Protein AF-A0A9E5I321-F1 (afdb_monomer)

Solvent-accessible surface area (backbone atoms only — not comparable to full-atom values): 13504 Å² total; per-residue (Å²): 142,81,88,79,82,92,74,86,54,61,41,88,71,79,72,78,86,65,74,87,68,82,73,88,81,82,85,86,80,88,83,75,70,100,56,75,52,34,57,76,88,86,84,62,68,94,55,86,95,58,80,91,72,93,82,82,67,86,66,93,90,65,74,66,85,89,85,85,84,85,95,71,91,87,77,78,83,68,82,79,79,56,83,84,42,92,92,60,71,78,83,82,73,70,97,49,79,47,75,55,20,54,92,61,36,93,88,36,51,71,68,46,70,69,56,52,50,51,51,50,52,48,52,50,50,53,51,50,55,52,51,51,52,53,47,52,53,50,54,51,52,53,48,49,53,52,51,48,55,52,49,54,51,51,52,50,52,51,48,52,54,48,47,62,74,69,47,77,55,62,68,60,52,49,50,49,49,52,49,50,54,50,52,49,54,51,50,52,50,52,51,50,53,49,51,52,52,51,52,51,54,53,63,72,75,107

Sequence (206 aa):
AVGDAAGTINTRKSLGASTGGTFTSGTLAGWSTGGPSSEYVAFTSTSSNQNVTNLSASGTGVTPTISTWKEGYTGNSVFISNQLIAENFLSIAPTDPLMYYNGGNLLNPKISSANANTAQLKSSLFGNVVADLVTDVGVQVATWKNTQKANDTVLANLKDQRDQLSGVNLDEEAANLLKYQQLYSASTKILQTGNQMFNTLLAIMN

Foldseek 3Di:
DDDDDDDAAAADDDPPDDPQDQPPDDDDPDDDDPDGYNHDDDHDDPDPPDWPPDDAADDPDDGDDDDTDDPDDDDDPPVPPDDDDPVPDDDDDPPDPLVQADPSDPVGGPQDPVNVVVVVVVVVVVVVVVVVVVVVVVVVVVVVVVVVVVVVVVVVVVVVVCCVVVVDPVVVVVVVVVVVVVVVVVVVVVVVVVVVVVVVVVVVVD

Mean predicted aligned error: 21.02 Å

Secondary structure (DSSP, 8-state):
---------------TT-------S----S---SS------PPPPSSTT----------SSSPPPP----------GGGTTS---GGG------SSGGGGBGGG-TTSBSS-HHHHHHHHHHHHHHHHHHHHHHHHHHHHHHHHHHHHHHHHHHHHHHHHHHHHHH---HHHHHHHHHHHHHHHHHHHHHHHHHHHHHHHHHHHH-

pLDDT: mean 71.06, std 21.37, range [29.5, 97.94]

Structure (mmCIF, N/CA/C/O backbone):
data_AF-A0A9E5I321-F1
#
_entry.id   AF-A0A9E5I321-F1
#
loop_
_atom_site.group_PDB
_atom_site.id
_atom_site.type_symbol
_atom_site.label_atom_id
_atom_site.label_alt_id
_atom_site.label_comp_id
_atom_site.label_asym_id
_atom_site.label_entity_id
_atom_site.label_seq_id
_atom_site.pdbx_PDB_ins_code
_atom_site.Cartn_x
_atom_site.Cartn_y
_atom_site.Cartn_z
_atom_site.occupancy
_atom_site.B_iso_or_equiv
_atom_site.auth_seq_id
_atom_site.auth_comp_id
_atom_site.auth_asym_id
_atom_site.auth_atom_id
_atom_site.pdbx_PDB_model_num
ATOM 1 N N . ALA A 1 1 ? 49.450 -6.065 -68.655 1.00 39.78 1 ALA A N 1
ATOM 2 C CA . ALA A 1 1 ? 48.977 -5.868 -67.275 1.00 39.78 1 ALA A CA 1
ATOM 3 C C . ALA A 1 1 ? 48.654 -4.395 -67.105 1.00 39.78 1 ALA A C 1
ATOM 5 O O . ALA A 1 1 ? 49.563 -3.596 -66.946 1.00 39.78 1 ALA A O 1
ATOM 6 N N . VAL A 1 2 ? 47.382 -4.042 -67.248 1.00 31.05 2 VAL A N 1
ATOM 7 C CA . VAL A 1 2 ? 46.862 -2.723 -66.884 1.00 31.05 2 VAL A CA 1
ATOM 8 C C . VAL A 1 2 ? 45.585 -3.037 -66.129 1.00 31.05 2 VAL A C 1
ATOM 10 O O . VAL A 1 2 ? 44.646 -3.589 -66.699 1.00 31.05 2 VAL A O 1
ATOM 13 N N . GLY A 1 3 ? 45.654 -2.874 -64.812 1.00 38.56 3 GLY A N 1
ATOM 14 C CA . GLY A 1 3 ? 44.485 -2.939 -63.960 1.00 38.56 3 GLY A CA 1
ATOM 15 C C . GLY A 1 3 ? 43.748 -1.619 -64.070 1.00 38.56 3 GLY A C 1
ATOM 16 O O . GLY A 1 3 ? 44.390 -0.577 -64.043 1.00 38.56 3 GLY A O 1
ATOM 17 N N . ASP A 1 4 ? 42.427 -1.686 -64.153 1.00 30.19 4 ASP A N 1
ATOM 18 C CA . ASP A 1 4 ? 41.578 -0.576 -63.758 1.00 30.19 4 ASP A CA 1
ATOM 19 C C . ASP A 1 4 ? 40.438 -1.121 -62.906 1.00 30.19 4 ASP A C 1
ATOM 21 O O . ASP A 1 4 ? 39.772 -2.106 -63.235 1.00 30.19 4 ASP A O 1
ATOM 25 N N . ALA A 1 5 ? 40.329 -0.513 -61.730 1.00 33.31 5 ALA A N 1
ATOM 26 C CA . ALA A 1 5 ? 39.456 -0.898 -60.646 1.00 33.31 5 ALA A CA 1
ATOM 27 C C . ALA A 1 5 ? 37.986 -0.649 -61.004 1.00 33.31 5 ALA A C 1
ATOM 29 O O . ALA A 1 5 ? 37.625 0.362 -61.605 1.00 33.31 5 ALA A O 1
ATOM 30 N N . ALA A 1 6 ? 37.136 -1.582 -60.581 1.00 35.84 6 ALA A N 1
ATOM 31 C CA . ALA A 1 6 ? 35.692 -1.504 -60.695 1.00 35.84 6 ALA A CA 1
ATOM 32 C C . ALA A 1 6 ? 35.146 -0.262 -59.966 1.00 35.84 6 ALA A C 1
ATOM 34 O O . ALA A 1 6 ? 35.233 -0.155 -58.744 1.00 35.84 6 ALA A O 1
ATOM 35 N N . GLY A 1 7 ? 34.566 0.663 -60.732 1.00 30.61 7 GLY A N 1
ATOM 36 C CA . GLY A 1 7 ? 33.795 1.796 -60.233 1.00 30.61 7 GLY A CA 1
ATOM 37 C C . GLY A 1 7 ? 32.299 1.523 -60.373 1.00 30.61 7 GLY A C 1
ATOM 38 O O . GLY A 1 7 ? 31.803 1.264 -61.467 1.00 30.61 7 GLY A O 1
ATOM 39 N N . THR A 1 8 ? 31.600 1.556 -59.245 1.00 29.50 8 THR A N 1
ATOM 40 C CA . THR A 1 8 ? 30.159 1.367 -59.053 1.00 29.50 8 THR A CA 1
ATOM 41 C C . THR A 1 8 ? 29.289 2.120 -60.069 1.00 29.50 8 THR A C 1
ATOM 43 O O . THR A 1 8 ? 29.558 3.252 -60.456 1.00 29.50 8 THR A O 1
ATOM 46 N N . ILE A 1 9 ? 28.194 1.486 -60.467 1.00 31.05 9 ILE A N 1
ATOM 47 C CA . ILE A 1 9 ? 27.332 1.843 -61.596 1.00 31.05 9 ILE A CA 1
ATOM 48 C C . ILE A 1 9 ? 26.105 2.627 -61.040 1.00 31.05 9 ILE A C 1
ATOM 50 O O . ILE A 1 9 ? 25.431 2.054 -60.190 1.00 31.05 9 ILE A O 1
ATOM 54 N N . ASN A 1 10 ? 25.880 3.928 -61.406 1.00 32.19 10 ASN A N 1
ATOM 55 C CA . ASN A 1 10 ? 24.868 4.908 -60.857 1.00 32.19 10 ASN A CA 1
ATOM 56 C C . ASN A 1 10 ? 24.112 5.864 -61.865 1.00 32.19 10 ASN A C 1
ATOM 58 O O . ASN A 1 10 ? 24.780 6.369 -62.740 1.00 32.19 10 ASN A O 1
ATOM 62 N N . THR A 1 11 ? 22.757 6.049 -61.806 1.00 36.53 11 THR A N 1
ATOM 63 C CA . THR A 1 11 ? 21.778 6.760 -62.709 1.00 36.53 11 THR A CA 1
ATOM 64 C C . THR A 1 11 ? 20.279 6.524 -62.340 1.00 36.53 11 THR A C 1
ATOM 66 O O . THR A 1 11 ? 19.610 5.629 -62.816 1.00 36.53 11 THR A O 1
ATOM 69 N N . ARG A 1 12 ? 19.616 7.407 -61.598 1.00 33.44 12 ARG A N 1
ATOM 70 C CA . ARG A 1 12 ? 18.138 7.437 -61.612 1.00 33.44 12 ARG A CA 1
ATOM 71 C C . ARG A 1 12 ? 17.655 8.064 -62.927 1.00 33.44 12 ARG A C 1
ATOM 73 O O . ARG A 1 12 ? 17.837 9.265 -63.101 1.00 33.44 12 ARG A O 1
ATOM 80 N N . LYS A 1 13 ? 16.975 7.315 -63.800 1.00 33.50 13 LYS A N 1
ATOM 81 C CA . LYS A 1 13 ? 16.076 7.887 -64.815 1.00 33.50 13 LYS A CA 1
ATOM 82 C C . LYS A 1 13 ? 14.696 7.263 -64.654 1.00 33.50 13 LYS A C 1
ATOM 84 O O . LYS A 1 13 ? 14.444 6.117 -65.001 1.00 33.50 13 LYS A O 1
ATOM 89 N N . SER A 1 14 ? 13.831 8.046 -64.021 1.00 34.47 14 SER A N 1
ATOM 90 C CA . SER A 1 14 ? 12.405 7.783 -63.874 1.00 34.47 14 SER A CA 1
ATOM 91 C C . SER A 1 14 ? 11.799 7.489 -65.249 1.00 34.47 14 SER A C 1
ATOM 93 O O . SER A 1 14 ? 11.864 8.350 -66.132 1.00 34.47 14 SER A O 1
ATOM 95 N N . LEU A 1 15 ? 11.198 6.305 -65.440 1.00 39.84 15 LEU A N 1
ATOM 96 C CA . LEU A 1 15 ? 10.122 6.191 -66.421 1.00 39.84 15 LEU A CA 1
ATOM 97 C C . LEU A 1 15 ? 9.039 7.153 -65.937 1.00 39.84 15 LEU A C 1
ATOM 99 O O . LEU A 1 15 ? 8.375 6.889 -64.934 1.00 39.84 15 LEU A O 1
ATOM 103 N N . GLY A 1 16 ? 8.915 8.295 -66.615 1.00 32.03 16 GLY A N 1
ATOM 104 C CA . GLY A 1 16 ? 7.844 9.244 -66.363 1.00 32.03 16 GLY A CA 1
ATOM 105 C C . GLY A 1 16 ? 6.520 8.492 -66.295 1.00 32.03 16 GLY A C 1
ATOM 106 O O . GLY A 1 16 ? 6.162 7.809 -67.245 1.00 32.03 16 GLY A O 1
ATOM 107 N N . ALA A 1 17 ? 5.861 8.571 -65.138 1.00 38.59 17 ALA A N 1
ATOM 108 C CA . ALA A 1 17 ? 4.491 8.127 -64.905 1.00 38.59 17 ALA A CA 1
ATOM 109 C C . ALA A 1 17 ? 4.087 6.830 -65.639 1.00 38.59 17 ALA A C 1
ATOM 111 O O . ALA A 1 17 ? 3.103 6.799 -66.372 1.00 38.59 17 ALA A O 1
ATOM 112 N N . SER A 1 18 ? 4.821 5.737 -65.431 1.00 34.53 18 SER A N 1
ATOM 113 C CA . SER A 1 18 ? 4.288 4.413 -65.741 1.00 34.53 18 SER A CA 1
ATOM 114 C C . SER A 1 18 ? 3.453 3.967 -64.549 1.00 34.53 18 SER A C 1
ATOM 116 O O . SER A 1 18 ? 3.999 3.486 -63.556 1.00 34.53 18 SER A O 1
ATOM 118 N N . THR A 1 19 ? 2.132 4.132 -64.643 1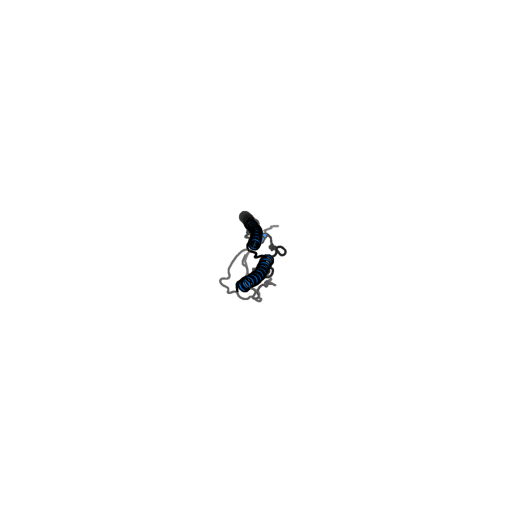.00 33.84 19 THR A N 1
ATOM 119 C CA . THR A 1 19 ? 1.156 3.359 -63.862 1.00 33.84 19 THR A CA 1
ATOM 120 C C . THR A 1 19 ? 1.684 1.936 -63.708 1.00 33.84 19 THR A C 1
ATOM 122 O O . THR A 1 19 ? 1.989 1.301 -64.715 1.00 33.84 19 THR A O 1
ATOM 125 N N . GLY A 1 20 ? 1.887 1.487 -62.465 1.00 33.88 20 GLY A N 1
ATOM 126 C CA . GLY A 1 20 ? 2.493 0.194 -62.156 1.00 33.88 20 GLY A CA 1
ATOM 127 C C . GLY A 1 20 ? 1.827 -0.921 -62.955 1.00 33.88 20 GLY A C 1
ATOM 128 O O . GLY A 1 20 ? 0.697 -1.309 -62.672 1.00 33.88 20 GLY A O 1
ATOM 129 N N . GLY A 1 21 ? 2.519 -1.391 -63.989 1.00 36.75 21 GLY A N 1
ATOM 130 C CA . GLY A 1 21 ? 2.103 -2.533 -64.782 1.00 36.75 21 GLY A CA 1
ATOM 131 C C . GLY A 1 21 ? 2.519 -3.809 -64.068 1.00 36.75 21 GLY A C 1
ATOM 132 O O . GLY A 1 21 ? 3.657 -3.942 -63.618 1.00 36.75 21 GLY A O 1
ATOM 133 N N . THR A 1 22 ? 1.599 -4.759 -63.964 1.00 43.66 22 THR A N 1
ATOM 134 C CA . THR A 1 22 ? 1.885 -6.109 -63.482 1.00 43.66 22 THR A CA 1
ATOM 135 C C . THR A 1 22 ? 2.764 -6.831 -64.504 1.00 43.66 22 THR A C 1
ATOM 137 O O . THR A 1 22 ? 2.293 -7.178 -65.586 1.00 43.66 22 THR A O 1
ATOM 140 N N . PHE A 1 23 ? 4.039 -7.060 -64.183 1.00 45.84 23 PHE A N 1
ATOM 141 C CA . PHE A 1 23 ? 4.931 -7.902 -64.986 1.00 45.84 23 PHE A CA 1
ATOM 142 C C . PHE A 1 23 ? 4.921 -9.325 -64.420 1.00 45.84 23 PHE A C 1
ATOM 144 O O . PHE A 1 23 ? 5.553 -9.600 -63.405 1.00 45.84 23 PHE A O 1
ATOM 151 N N . THR A 1 24 ? 4.178 -10.229 -65.062 1.00 49.00 24 THR A N 1
ATOM 152 C CA . THR A 1 24 ? 4.086 -11.640 -64.641 1.00 49.00 24 THR A CA 1
ATOM 153 C C . THR A 1 24 ? 5.254 -12.476 -65.178 1.00 49.00 24 THR A C 1
ATOM 155 O O . THR A 1 24 ? 5.765 -13.336 -64.469 1.00 49.00 24 THR A O 1
ATOM 158 N N . SER A 1 25 ? 5.701 -12.213 -66.412 1.00 51.34 25 SER A N 1
ATOM 159 C CA . SER A 1 25 ? 6.871 -12.840 -67.053 1.00 51.34 25 SER A CA 1
ATOM 160 C C . SER A 1 25 ? 7.166 -12.168 -68.401 1.00 51.34 25 SER A C 1
ATOM 162 O O . SER A 1 25 ? 6.225 -11.788 -69.095 1.00 51.34 25 SER A O 1
ATOM 164 N N . GLY A 1 26 ? 8.433 -12.065 -68.815 1.00 52.03 26 GLY A N 1
ATOM 165 C CA . GLY A 1 26 ? 8.809 -11.596 -70.157 1.00 52.03 26 GLY A CA 1
ATOM 166 C C . GLY A 1 26 ? 10.250 -11.087 -70.250 1.00 52.03 26 GLY A C 1
ATOM 167 O O . GLY A 1 26 ? 10.885 -10.815 -69.234 1.00 52.03 26 GLY A O 1
ATOM 168 N N . THR A 1 27 ? 10.766 -10.946 -71.473 1.00 51.53 27 THR A N 1
ATOM 169 C CA . THR A 1 27 ? 12.067 -10.312 -71.738 1.00 51.53 27 THR A CA 1
ATOM 170 C C . THR A 1 27 ? 11.856 -8.824 -72.006 1.00 51.53 27 THR A C 1
ATOM 172 O O . THR A 1 27 ? 11.182 -8.457 -72.967 1.00 51.53 27 THR A O 1
ATOM 175 N N . LEU A 1 28 ? 12.435 -7.954 -71.177 1.00 55.72 28 LEU A N 1
ATOM 176 C CA . LEU A 1 28 ? 12.443 -6.512 -71.427 1.00 55.72 28 LEU A CA 1
ATOM 177 C C . LEU A 1 28 ? 13.522 -6.188 -72.473 1.00 55.72 28 LEU A C 1
ATOM 179 O O . LEU A 1 28 ? 14.708 -6.136 -72.155 1.00 55.72 28 LEU A O 1
ATOM 183 N N . ALA A 1 29 ? 13.119 -6.011 -73.732 1.00 50.47 29 ALA A N 1
ATOM 184 C CA . ALA A 1 29 ? 14.017 -5.634 -74.824 1.00 50.47 29 ALA A CA 1
ATOM 185 C C . ALA A 1 29 ? 14.202 -4.105 -74.899 1.00 50.47 29 ALA A C 1
ATOM 187 O O . ALA A 1 29 ? 13.251 -3.355 -74.693 1.00 50.47 29 ALA A O 1
ATOM 188 N N . GLY A 1 30 ? 15.413 -3.640 -75.231 1.00 50.41 30 GLY A N 1
ATOM 189 C CA . GLY A 1 30 ? 15.700 -2.222 -75.515 1.00 50.41 30 GLY A CA 1
ATOM 190 C C . GLY A 1 30 ? 16.403 -1.431 -74.406 1.00 50.41 30 GLY A C 1
ATOM 191 O O . GLY A 1 30 ? 16.717 -0.261 -74.608 1.00 50.41 30 GLY A O 1
ATOM 192 N N . TRP A 1 31 ? 16.708 -2.047 -73.261 1.00 52.06 31 TRP A N 1
ATOM 193 C CA . TRP A 1 31 ? 17.540 -1.419 -72.233 1.00 52.06 31 TRP A CA 1
ATOM 194 C C . TRP A 1 31 ? 19.017 -1.755 -72.476 1.00 52.06 31 TRP A C 1
ATOM 196 O O . TRP A 1 31 ? 19.477 -2.848 -72.154 1.00 52.06 31 TRP A O 1
ATOM 206 N N . SER A 1 32 ? 19.758 -0.826 -73.086 1.00 52.03 32 SER A N 1
ATOM 207 C CA . SER A 1 32 ? 21.221 -0.880 -73.151 1.00 52.03 32 SER A CA 1
ATOM 208 C C . SER A 1 32 ? 21.789 0.340 -72.448 1.00 52.03 32 SER A C 1
ATOM 210 O O . SER A 1 32 ? 21.601 1.469 -72.908 1.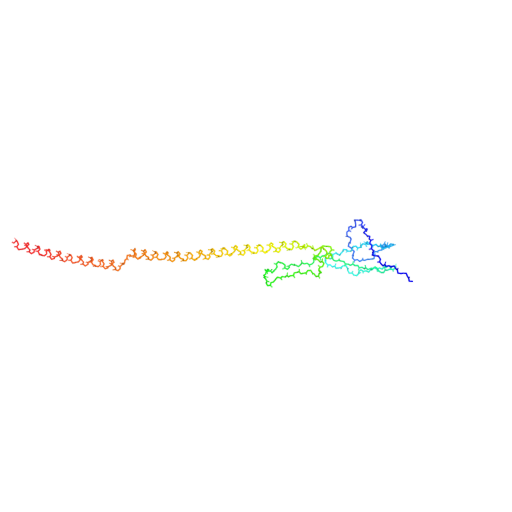00 52.03 32 SER A O 1
ATOM 212 N N . THR A 1 33 ? 22.515 0.134 -71.358 1.00 50.66 33 THR A N 1
ATOM 213 C CA . THR A 1 33 ? 23.306 1.211 -70.780 1.00 50.66 33 THR A CA 1
ATOM 214 C C . THR A 1 33 ? 24.643 1.179 -71.513 1.00 50.66 33 THR A C 1
ATOM 216 O O . THR A 1 33 ? 25.430 0.252 -71.349 1.00 50.66 33 THR A O 1
ATOM 219 N N . GLY A 1 34 ? 24.909 2.160 -72.379 1.00 47.59 34 GLY A N 1
ATOM 220 C CA . GLY A 1 34 ? 26.181 2.283 -73.119 1.00 47.59 34 GLY A CA 1
ATOM 221 C C . GLY A 1 34 ? 27.406 2.561 -72.226 1.00 47.59 34 GLY A C 1
ATOM 222 O O . GLY A 1 34 ? 28.418 3.062 -72.700 1.00 47.59 34 GLY A O 1
ATOM 223 N N . GLY A 1 35 ? 27.279 2.293 -70.926 1.00 52.50 35 GLY A N 1
ATOM 224 C CA . GLY A 1 35 ? 28.186 2.589 -69.832 1.00 52.50 35 GLY A CA 1
ATOM 225 C C . GLY A 1 35 ? 27.513 2.280 -68.482 1.00 52.50 35 GLY A C 1
ATOM 226 O O . GLY A 1 35 ? 26.349 1.867 -68.446 1.00 52.50 35 GLY A O 1
ATOM 227 N N . PRO A 1 36 ? 28.231 2.451 -67.363 1.00 49.38 36 PRO A N 1
ATOM 228 C CA . PRO A 1 36 ? 27.714 2.194 -66.022 1.00 49.38 36 PRO A CA 1
ATOM 229 C C . PRO A 1 36 ? 26.547 3.130 -65.612 1.00 49.38 36 PRO A C 1
ATOM 231 O O . PRO A 1 36 ? 26.686 4.346 -65.672 1.00 49.38 36 PRO A O 1
ATOM 234 N N . SER A 1 37 ? 25.410 2.558 -65.174 1.00 47.97 37 SER A N 1
ATOM 235 C CA . SER A 1 37 ? 24.139 3.207 -64.807 1.00 47.97 37 SER A CA 1
ATOM 236 C C . SER A 1 37 ? 23.394 2.581 -63.577 1.00 47.97 37 SER A C 1
ATOM 238 O O . SER A 1 37 ? 23.071 1.402 -63.563 1.00 47.97 37 SER A O 1
ATOM 240 N N . SER A 1 38 ? 23.071 3.374 -62.558 1.00 44.72 38 SER A N 1
ATOM 241 C CA . SER A 1 38 ? 22.155 3.243 -61.374 1.00 44.72 38 SER A CA 1
ATOM 242 C C . SER A 1 38 ? 20.692 3.266 -61.664 1.00 44.72 38 SER A C 1
ATOM 244 O O . SER A 1 38 ? 19.920 3.665 -60.787 1.00 44.72 38 SER A O 1
ATOM 246 N N . GLU A 1 39 ? 20.324 2.972 -62.902 1.00 48.66 39 GLU A N 1
ATOM 247 C CA . GLU A 1 39 ? 18.927 2.834 -63.256 1.00 48.66 39 GLU A CA 1
ATOM 248 C C . GLU A 1 39 ? 18.497 1.510 -62.646 1.00 48.66 39 GLU A C 1
ATOM 250 O O . GLU A 1 39 ? 19.063 0.459 -62.938 1.00 48.66 39 GLU A O 1
ATOM 255 N N . TYR A 1 40 ? 17.531 1.574 -61.734 1.00 51.41 40 TYR A N 1
ATOM 256 C CA . TYR A 1 40 ? 16.933 0.388 -61.142 1.00 51.41 40 TYR A CA 1
ATOM 257 C C . TYR A 1 40 ? 15.628 0.107 -61.874 1.00 51.41 40 TYR A C 1
ATOM 259 O O . TYR A 1 40 ? 14.775 0.987 -62.006 1.00 51.41 40 TYR A O 1
ATOM 267 N N . VAL A 1 41 ? 15.463 -1.132 -62.322 1.00 56.25 41 VAL A N 1
ATOM 268 C CA . VAL A 1 41 ? 14.184 -1.639 -62.817 1.00 56.25 41 VAL A CA 1
ATOM 269 C C . VAL A 1 41 ? 13.409 -2.171 -61.613 1.00 56.25 41 VAL A C 1
ATOM 271 O O . VAL A 1 41 ? 13.853 -3.109 -60.953 1.00 56.25 41 VAL A O 1
ATOM 274 N N . ALA A 1 42 ? 12.273 -1.550 -61.293 1.00 55.31 42 ALA A N 1
ATOM 275 C CA . ALA A 1 42 ? 11.413 -1.982 -60.196 1.00 55.31 42 ALA A CA 1
ATOM 276 C C . ALA A 1 42 ? 10.363 -2.983 -60.701 1.00 55.31 42 ALA A C 1
ATOM 278 O O . ALA A 1 42 ? 9.555 -2.656 -61.567 1.00 55.31 42 ALA A O 1
ATOM 279 N N . PHE A 1 43 ? 10.353 -4.186 -60.125 1.00 58.16 43 PHE A N 1
ATOM 280 C CA . PHE A 1 43 ? 9.312 -5.191 -60.345 1.00 58.16 43 PHE A CA 1
ATOM 281 C C . PHE A 1 43 ? 8.389 -5.225 -59.125 1.00 58.16 43 PHE A C 1
ATOM 283 O O . PHE A 1 43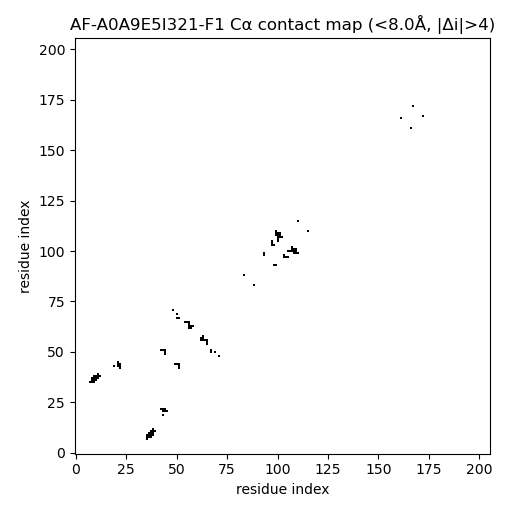 ? 8.856 -5.404 -58.000 1.00 58.16 43 PHE A O 1
ATOM 290 N N . THR A 1 44 ? 7.083 -5.048 -59.327 1.00 51.75 44 THR A N 1
ATOM 291 C CA . THR A 1 44 ? 6.090 -5.104 -58.244 1.00 51.75 44 THR A CA 1
ATOM 292 C C . THR A 1 44 ? 5.348 -6.437 -58.302 1.00 51.75 44 THR A C 1
ATOM 294 O O . THR A 1 44 ? 4.718 -6.751 -59.310 1.00 51.75 44 THR A O 1
ATOM 297 N N . SER A 1 45 ? 5.428 -7.231 -57.231 1.00 51.50 45 SER A N 1
ATOM 298 C CA . SER A 1 45 ? 4.646 -8.467 -57.101 1.00 51.50 45 SER A CA 1
ATOM 299 C C . SER A 1 45 ? 3.175 -8.143 -56.825 1.00 51.50 45 SER A C 1
ATOM 301 O O . SER A 1 45 ? 2.875 -7.269 -56.012 1.00 51.50 45 SER A O 1
ATOM 303 N N . THR A 1 46 ? 2.252 -8.868 -57.461 1.00 52.66 46 THR A N 1
ATOM 304 C CA . THR A 1 46 ? 0.807 -8.784 -57.177 1.00 52.66 46 THR A CA 1
ATOM 305 C C . THR A 1 46 ? 0.405 -9.530 -55.905 1.00 52.66 46 THR A C 1
ATOM 307 O O . THR A 1 46 ? -0.698 -9.328 -55.401 1.00 52.66 46 THR A O 1
ATOM 310 N N . SER A 1 47 ? 1.277 -10.393 -55.380 1.00 49.44 47 SER A N 1
ATOM 311 C CA . SER A 1 47 ? 1.109 -11.064 -54.091 1.00 49.44 47 SER A CA 1
ATOM 312 C C . SER A 1 47 ? 1.948 -10.369 -53.021 1.00 49.44 47 SER A C 1
ATOM 314 O O . SER A 1 47 ? 3.145 -10.117 -53.197 1.00 49.44 47 SER A O 1
ATOM 316 N N . SER A 1 48 ? 1.308 -10.048 -51.898 1.00 54.88 48 SER A N 1
ATOM 317 C CA . SER A 1 48 ? 1.957 -9.414 -50.756 1.00 54.88 48 SER A CA 1
ATOM 318 C C . SER A 1 48 ? 3.062 -10.309 -50.182 1.00 54.88 48 SER A C 1
ATOM 320 O O . SER A 1 48 ? 2.900 -11.519 -50.050 1.00 54.88 48 SER A O 1
ATOM 322 N N . ASN A 1 49 ? 4.186 -9.690 -49.807 1.00 52.78 49 ASN A N 1
ATOM 323 C CA . ASN A 1 49 ? 5.304 -10.298 -49.071 1.00 52.78 49 ASN A CA 1
ATOM 324 C C . ASN A 1 49 ? 6.137 -11.378 -49.785 1.00 52.78 49 ASN A C 1
ATOM 326 O O . ASN A 1 49 ? 6.953 -12.020 -49.124 1.00 52.78 49 ASN A O 1
ATOM 330 N N . GLN A 1 50 ? 6.012 -11.545 -51.102 1.00 51.56 50 GLN A N 1
ATOM 331 C CA . GLN A 1 50 ? 6.854 -12.480 -51.855 1.00 51.56 50 GLN A CA 1
ATOM 332 C C . GLN A 1 50 ? 8.019 -11.763 -52.550 1.00 51.56 50 GLN A C 1
ATOM 334 O O . GLN A 1 50 ? 7.835 -10.717 -53.174 1.00 51.56 50 GLN A O 1
ATOM 339 N N . ASN A 1 51 ? 9.220 -12.344 -52.454 1.00 53.53 51 ASN A N 1
ATOM 340 C CA . ASN A 1 51 ? 10.381 -11.896 -53.225 1.00 53.53 51 ASN A CA 1
ATOM 341 C C . ASN A 1 51 ? 10.129 -12.104 -54.723 1.00 53.53 51 ASN A C 1
ATOM 343 O O . ASN A 1 51 ? 9.564 -13.121 -55.128 1.00 53.53 51 ASN A O 1
ATOM 347 N N . VAL A 1 52 ? 10.624 -11.184 -55.552 1.00 58.38 52 VAL A N 1
ATOM 348 C CA . VAL A 1 52 ? 10.710 -11.405 -56.999 1.00 58.38 52 VAL A CA 1
ATOM 349 C C . VAL A 1 52 ? 11.873 -12.366 -57.252 1.00 58.38 52 VAL A C 1
ATOM 351 O O . VAL A 1 52 ? 13.036 -12.004 -57.090 1.00 58.38 52 VAL A O 1
ATOM 354 N N . THR A 1 53 ? 11.556 -13.616 -57.580 1.00 57.88 53 THR A N 1
ATOM 355 C CA . THR A 1 53 ? 12.530 -14.691 -57.831 1.00 57.88 53 THR A CA 1
ATOM 356 C C . THR A 1 53 ? 12.750 -14.914 -59.331 1.00 57.88 53 THR A C 1
ATOM 358 O O . THR A 1 53 ? 11.943 -14.476 -60.145 1.00 57.88 53 THR A O 1
ATOM 361 N N . ASN A 1 54 ? 13.807 -15.644 -59.708 1.00 58.03 54 ASN A N 1
ATOM 362 C CA . ASN A 1 54 ? 14.113 -16.040 -61.096 1.00 58.03 54 ASN A CA 1
ATOM 363 C C . ASN A 1 54 ? 14.400 -14.881 -62.068 1.00 58.03 54 ASN A C 1
ATOM 365 O O . ASN A 1 54 ? 14.143 -14.987 -63.266 1.00 58.03 54 ASN A O 1
ATOM 369 N N . LEU A 1 55 ? 14.963 -13.781 -61.570 1.00 65.62 55 LEU A N 1
ATOM 370 C CA . LEU A 1 55 ? 15.495 -12.728 -62.427 1.00 65.62 55 LEU A CA 1
ATOM 371 C C . LEU A 1 55 ? 16.857 -13.163 -62.982 1.00 65.62 55 LEU A C 1
ATOM 373 O O . LEU A 1 55 ? 17.744 -13.555 -62.225 1.00 65.62 55 LEU A O 1
ATOM 377 N N . SER A 1 56 ? 17.029 -13.071 -64.298 1.00 62.97 56 SER A N 1
ATOM 378 C CA . SER A 1 56 ? 18.296 -13.329 -64.987 1.00 62.97 56 SER A CA 1
ATOM 379 C C . SER A 1 56 ? 18.641 -12.152 -65.889 1.00 62.97 56 SER A C 1
ATOM 381 O O . SER A 1 56 ? 17.785 -11.686 -66.641 1.00 62.97 56 SER A O 1
ATOM 383 N N . ALA A 1 57 ? 19.889 -11.696 -65.846 1.00 63.47 57 ALA A N 1
ATOM 384 C CA . ALA A 1 57 ? 20.383 -10.624 -66.694 1.00 63.47 57 ALA A CA 1
ATOM 385 C C . ALA A 1 57 ? 21.394 -11.198 -67.691 1.00 63.47 57 ALA A C 1
ATOM 387 O O . ALA A 1 57 ? 22.306 -11.929 -67.305 1.00 63.47 57 ALA A O 1
ATOM 388 N N . SER A 1 58 ? 21.237 -10.869 -68.971 1.00 58.66 58 SER A N 1
ATOM 389 C CA . SER A 1 58 ? 22.132 -11.304 -70.047 1.00 58.66 58 SER A CA 1
ATOM 390 C C . SER A 1 58 ? 22.645 -10.091 -70.818 1.00 58.66 58 SER A C 1
ATOM 392 O O . SER A 1 58 ? 21.844 -9.266 -71.254 1.00 58.66 58 SER A O 1
ATOM 394 N N . GLY A 1 59 ? 23.960 -9.994 -71.014 1.00 57.72 59 GLY A N 1
ATOM 395 C CA . GLY A 1 59 ? 24.597 -8.924 -71.782 1.00 57.72 59 GLY A CA 1
ATOM 396 C C . GLY A 1 59 ? 26.011 -9.308 -72.220 1.00 57.72 59 GLY A C 1
ATOM 397 O O . GLY A 1 59 ? 26.619 -10.219 -71.660 1.00 57.72 59 GLY A O 1
ATOM 398 N N . THR A 1 60 ? 26.538 -8.632 -73.238 1.00 54.00 60 THR A N 1
ATOM 399 C CA . THR A 1 60 ? 27.906 -8.830 -73.738 1.00 54.00 60 THR A CA 1
ATOM 400 C C . THR A 1 60 ? 28.871 -7.890 -73.011 1.00 54.00 60 THR A C 1
ATOM 402 O O . THR A 1 60 ? 28.812 -6.683 -73.224 1.00 54.00 60 THR A O 1
ATOM 405 N N . GLY A 1 61 ? 29.753 -8.425 -72.156 1.00 56.53 61 GLY A N 1
ATOM 406 C CA . GLY A 1 61 ? 30.866 -7.677 -71.543 1.00 56.53 61 GLY A CA 1
ATOM 407 C C . GLY A 1 61 ? 31.081 -7.961 -70.053 1.00 56.53 61 GLY A C 1
ATOM 408 O O . GLY A 1 61 ? 32.182 -8.329 -69.661 1.00 56.53 61 GLY A O 1
ATOM 409 N N . VAL A 1 62 ? 30.035 -7.841 -69.231 1.00 55.84 62 VAL A N 1
ATOM 410 C CA . VAL A 1 62 ? 30.032 -8.186 -67.796 1.00 55.84 62 VAL A CA 1
ATOM 411 C C . VAL A 1 62 ? 28.617 -8.639 -67.428 1.00 55.84 62 VAL A C 1
ATOM 413 O O . VAL A 1 62 ? 27.652 -7.947 -67.749 1.00 55.84 62 VAL A O 1
ATOM 416 N N . THR A 1 63 ? 28.465 -9.791 -66.772 1.00 53.09 63 THR A N 1
ATOM 417 C CA . THR A 1 63 ? 27.169 -10.243 -66.231 1.00 53.09 63 THR A CA 1
ATOM 418 C C . THR A 1 63 ? 26.702 -9.284 -65.127 1.00 53.09 63 THR A C 1
ATOM 420 O O . THR A 1 63 ? 27.434 -9.117 -64.151 1.00 53.09 63 THR A O 1
ATOM 423 N N . PRO A 1 64 ? 25.517 -8.653 -65.230 1.00 54.88 64 PRO A N 1
ATOM 424 C CA . PRO A 1 64 ? 25.018 -7.763 -64.182 1.00 54.88 64 PRO A CA 1
ATOM 425 C C . PRO A 1 64 ? 24.726 -8.529 -62.885 1.00 54.88 64 PRO A C 1
ATOM 427 O O . PRO A 1 64 ? 24.109 -9.594 -62.921 1.00 54.88 64 PRO A O 1
ATOM 430 N N . THR A 1 65 ? 25.104 -7.973 -61.731 1.00 53.72 65 THR A N 1
ATOM 431 C CA . THR A 1 65 ? 24.689 -8.498 -60.420 1.00 53.72 65 THR A CA 1
ATOM 432 C C . THR A 1 65 ? 23.270 -8.030 -60.114 1.00 53.72 65 THR A C 1
ATOM 434 O O . THR A 1 65 ? 23.022 -6.835 -59.958 1.00 53.72 65 THR A O 1
ATOM 437 N N . ILE A 1 66 ? 22.331 -8.968 -60.006 1.00 59.25 66 ILE A N 1
ATOM 438 C CA . ILE A 1 66 ? 20.950 -8.675 -59.613 1.00 59.25 66 ILE A CA 1
ATOM 439 C C . ILE A 1 66 ? 20.883 -8.607 -58.086 1.00 59.25 66 ILE A C 1
ATOM 441 O O . ILE A 1 66 ? 21.242 -9.569 -57.411 1.00 59.25 66 ILE A O 1
ATOM 445 N N . SER A 1 67 ? 20.408 -7.485 -57.540 1.00 54.25 67 SER A N 1
ATOM 446 C CA . SER A 1 67 ? 20.128 -7.332 -56.106 1.00 54.25 67 SER A CA 1
ATOM 447 C C . SER A 1 67 ? 18.638 -7.074 -55.885 1.00 54.25 67 SER A C 1
ATOM 449 O O . SER A 1 67 ? 18.047 -6.197 -56.511 1.00 54.25 67 SER A O 1
ATOM 451 N N . THR A 1 68 ? 18.018 -7.866 -55.012 1.00 55.25 68 THR A N 1
ATOM 452 C CA . THR A 1 68 ? 16.603 -7.748 -54.631 1.00 55.25 68 THR A CA 1
ATOM 453 C C . THR A 1 68 ? 16.514 -7.374 -53.153 1.00 55.25 68 THR A C 1
ATOM 455 O O . THR A 1 68 ? 17.145 -8.040 -52.334 1.00 55.25 68 THR A O 1
ATOM 458 N N . TRP A 1 69 ? 15.718 -6.361 -52.796 1.00 46.25 69 TRP A N 1
ATOM 459 C CA . TRP A 1 69 ? 15.533 -5.907 -51.409 1.00 46.25 69 TRP A CA 1
ATOM 460 C C . TRP A 1 69 ? 14.054 -5.964 -51.012 1.00 46.25 69 TRP A C 1
ATOM 462 O O . TRP A 1 69 ? 13.177 -5.730 -51.844 1.00 46.25 69 TRP A O 1
ATOM 472 N N . LYS A 1 70 ? 13.777 -6.268 -49.739 1.00 52.25 70 LYS A N 1
ATOM 473 C CA . LYS A 1 70 ? 12.429 -6.257 -49.156 1.00 52.25 70 LYS A CA 1
ATOM 474 C C . LYS A 1 70 ? 12.228 -4.968 -48.357 1.00 52.25 70 LYS A C 1
ATOM 476 O O . LYS A 1 70 ? 12.860 -4.790 -47.323 1.00 52.25 70 LYS A O 1
ATOM 481 N N . GLU A 1 71 ? 11.283 -4.130 -48.768 1.00 48.19 71 GLU A N 1
ATOM 482 C CA . GLU A 1 71 ? 10.771 -3.012 -47.963 1.00 48.19 71 GLU A CA 1
ATOM 483 C C . GLU A 1 71 ? 9.532 -3.501 -47.191 1.00 48.19 71 GLU A C 1
ATOM 485 O O . GLU A 1 71 ? 8.397 -3.339 -47.635 1.00 48.19 71 GLU A O 1
ATOM 490 N N . GLY A 1 72 ? 9.721 -4.210 -46.073 1.00 45.47 72 GLY A N 1
ATOM 491 C CA . GLY A 1 72 ? 8.589 -4.732 -45.301 1.00 45.47 72 GLY A CA 1
ATOM 492 C C . GLY A 1 72 ? 8.958 -5.198 -43.898 1.00 45.47 72 GLY A C 1
ATOM 493 O O . GLY A 1 72 ? 9.599 -6.239 -43.734 1.00 45.47 72 GLY A O 1
ATOM 494 N N . TYR A 1 73 ? 8.504 -4.446 -42.892 1.00 46.56 73 TYR A N 1
ATOM 495 C CA . TYR A 1 73 ? 8.588 -4.800 -41.474 1.00 46.56 73 TYR A CA 1
ATOM 496 C C . TYR A 1 73 ? 7.699 -6.020 -41.184 1.00 46.56 73 TYR A C 1
ATOM 498 O O . TYR A 1 73 ? 6.476 -5.952 -41.280 1.00 46.56 73 TYR A O 1
ATOM 506 N N . THR A 1 74 ? 8.306 -7.139 -40.798 1.00 52.38 74 THR A N 1
ATOM 507 C CA . THR A 1 74 ? 7.617 -8.267 -40.154 1.00 52.38 74 THR A CA 1
ATOM 508 C C . THR A 1 74 ? 7.935 -8.225 -38.665 1.00 52.38 74 THR A C 1
ATOM 510 O O . THR A 1 74 ? 8.938 -8.781 -38.234 1.00 52.38 74 THR A O 1
ATOM 513 N N . GLY A 1 75 ? 7.114 -7.529 -37.881 1.00 47.66 75 GLY A N 1
ATOM 514 C CA . GLY A 1 75 ? 7.193 -7.528 -36.416 1.00 47.66 75 GLY A CA 1
ATOM 515 C C . GLY A 1 75 ? 5.780 -7.432 -35.848 1.00 47.66 75 GLY A C 1
ATOM 516 O O . GLY A 1 75 ? 5.196 -6.360 -35.853 1.00 47.66 75 GLY A O 1
ATOM 517 N N . ASN A 1 76 ? 5.099 -8.561 -35.669 1.00 46.59 76 ASN A N 1
ATOM 518 C CA . ASN A 1 76 ? 5.038 -9.360 -34.441 1.00 46.59 76 ASN A CA 1
ATOM 519 C C . ASN A 1 76 ? 4.069 -8.769 -33.399 1.00 46.59 76 ASN A C 1
ATOM 521 O O . ASN A 1 76 ? 4.415 -7.909 -32.593 1.00 46.59 76 ASN A O 1
ATOM 525 N N . SER A 1 77 ? 2.846 -9.294 -33.405 1.00 51.75 77 SER A N 1
ATOM 526 C CA . SER A 1 77 ? 1.731 -9.050 -32.480 1.00 51.75 77 SER A CA 1
ATOM 527 C C . SER A 1 77 ? 1.960 -9.602 -31.059 1.00 51.75 77 SER A C 1
ATOM 529 O O . SER A 1 77 ? 1.012 -9.978 -30.378 1.00 51.75 77 SER A O 1
ATOM 531 N N . VAL A 1 78 ? 3.211 -9.671 -30.592 1.00 54.78 78 VAL A N 1
ATOM 532 C CA . VAL A 1 78 ? 3.587 -10.267 -29.292 1.00 54.78 78 VAL A CA 1
ATOM 533 C C . VAL A 1 78 ? 3.315 -9.341 -28.103 1.00 54.78 78 VAL A C 1
ATOM 535 O O . VAL A 1 78 ? 3.240 -9.797 -26.968 1.00 54.78 78 VAL A O 1
ATOM 538 N N . PHE A 1 79 ? 3.067 -8.053 -28.348 1.00 53.56 79 PHE A N 1
ATOM 539 C CA . PHE A 1 79 ? 2.830 -7.072 -27.284 1.00 53.56 79 PHE A CA 1
ATOM 540 C C . PHE A 1 79 ? 1.404 -7.057 -26.718 1.00 53.56 79 PHE A C 1
ATOM 542 O O . PHE A 1 79 ? 1.161 -6.355 -25.743 1.00 53.56 79 PHE A O 1
ATOM 549 N N . ILE A 1 80 ? 0.458 -7.785 -27.321 1.00 56.91 80 ILE A N 1
ATOM 550 C CA . ILE A 1 80 ? -0.964 -7.701 -26.938 1.00 56.91 80 ILE A CA 1
ATOM 551 C C . ILE A 1 80 ? -1.422 -8.938 -26.139 1.00 56.91 80 ILE A C 1
ATOM 553 O O . ILE A 1 80 ? -2.413 -8.860 -25.420 1.00 56.91 80 ILE A O 1
ATOM 557 N N . SER A 1 81 ? -0.702 -10.066 -26.199 1.00 54.62 81 SER A N 1
ATOM 558 C CA . SER A 1 81 ? -1.204 -11.347 -25.665 1.00 54.62 81 SER A CA 1
ATOM 559 C C . SER A 1 81 ? -0.642 -11.782 -24.307 1.00 54.62 81 SER A C 1
ATOM 561 O O . SER A 1 81 ? -1.306 -12.560 -23.627 1.00 54.62 81 SER A O 1
ATOM 563 N N . ASN A 1 82 ? 0.514 -11.276 -23.864 1.00 50.81 82 ASN A N 1
ATOM 564 C CA . ASN A 1 82 ? 1.099 -11.663 -22.576 1.00 50.81 82 ASN A CA 1
ATOM 565 C C . ASN A 1 82 ? 1.231 -10.450 -21.653 1.00 50.81 82 ASN A C 1
ATOM 567 O O . ASN A 1 82 ? 1.827 -9.441 -22.027 1.00 50.81 82 ASN A O 1
ATOM 571 N N . GLN A 1 83 ? 0.710 -10.562 -20.427 1.00 58.44 83 GLN A N 1
ATOM 572 C CA . GLN A 1 83 ? 0.988 -9.588 -19.371 1.00 58.44 83 GLN A CA 1
ATOM 573 C C . GLN A 1 83 ? 2.506 -9.507 -19.161 1.00 58.44 83 GLN A C 1
ATOM 575 O O . GLN A 1 83 ? 3.174 -10.525 -18.970 1.00 58.44 83 GLN A O 1
ATOM 580 N N . LEU A 1 84 ? 3.053 -8.295 -19.238 1.00 61.19 84 LEU A N 1
ATOM 581 C CA . LEU A 1 84 ? 4.468 -8.024 -19.003 1.00 61.19 84 LEU A CA 1
ATOM 582 C C . LEU A 1 84 ? 4.758 -8.168 -17.502 1.00 61.19 84 LEU A C 1
ATOM 584 O O . LEU A 1 84 ? 4.678 -7.203 -16.748 1.00 61.19 84 LEU A O 1
ATOM 588 N N . ILE A 1 85 ? 5.056 -9.389 -17.066 1.00 67.38 85 ILE A N 1
ATOM 589 C CA . ILE A 1 85 ? 5.601 -9.678 -15.734 1.00 67.38 85 ILE A CA 1
ATOM 590 C C . ILE A 1 85 ? 7.132 -9.708 -15.799 1.00 67.38 85 ILE A C 1
ATOM 592 O O . ILE A 1 85 ? 7.700 -9.968 -16.860 1.00 67.38 85 ILE A O 1
ATOM 596 N N . ALA A 1 86 ? 7.806 -9.454 -14.672 1.00 58.97 86 ALA A N 1
ATOM 597 C CA . ALA A 1 86 ? 9.273 -9.399 -14.593 1.00 58.97 86 ALA A CA 1
ATOM 598 C C . ALA A 1 86 ? 9.963 -10.672 -15.128 1.00 58.97 86 ALA A C 1
ATOM 600 O O . ALA A 1 86 ? 11.066 -10.601 -15.660 1.00 58.97 86 ALA A O 1
ATOM 601 N N . GLU A 1 87 ? 9.285 -11.818 -15.046 1.00 61.03 87 GLU A N 1
ATOM 602 C CA . GLU A 1 87 ? 9.761 -13.113 -15.545 1.00 61.03 87 GLU A CA 1
ATOM 603 C C . GLU A 1 87 ? 9.652 -13.276 -17.074 1.00 61.03 87 GLU A C 1
ATOM 605 O O . GLU A 1 87 ? 10.284 -14.166 -17.633 1.00 61.03 87 GLU A O 1
ATOM 610 N N . ASN A 1 88 ? 8.885 -12.426 -17.772 1.00 64.50 88 ASN A N 1
ATOM 611 C CA . ASN A 1 88 ? 8.619 -12.534 -19.214 1.00 64.50 88 ASN A CA 1
ATOM 612 C C . ASN A 1 88 ? 9.060 -11.283 -20.000 1.00 64.50 88 ASN A C 1
ATOM 614 O O . ASN A 1 88 ? 8.445 -10.907 -21.002 1.00 64.50 88 ASN A O 1
ATOM 618 N N . PHE A 1 89 ? 10.113 -10.601 -19.535 1.00 56.09 89 PHE A N 1
ATOM 619 C CA . PHE A 1 89 ? 10.663 -9.438 -20.229 1.00 56.09 89 PHE A CA 1
ATOM 620 C C . PHE A 1 89 ? 11.353 -9.872 -21.531 1.00 56.09 89 PHE A C 1
ATOM 622 O O . PHE A 1 89 ? 12.457 -10.417 -21.524 1.00 56.09 89 PHE A O 1
ATOM 629 N N . LEU A 1 90 ? 10.703 -9.631 -22.671 1.00 59.81 90 LEU A N 1
ATOM 630 C CA . LEU A 1 90 ? 11.272 -9.932 -23.980 1.00 59.81 90 LEU A CA 1
ATOM 631 C C . LEU A 1 90 ? 12.204 -8.795 -24.420 1.00 59.81 90 LEU A C 1
ATOM 633 O O . LEU A 1 90 ? 11.749 -7.734 -24.847 1.00 59.81 90 LEU A O 1
ATOM 637 N N . SER A 1 91 ? 13.518 -9.020 -24.342 1.00 59.16 91 SER A N 1
ATOM 638 C CA . SER A 1 91 ? 14.499 -8.132 -24.973 1.00 59.16 91 SER A CA 1
ATOM 639 C C . SER A 1 91 ? 14.493 -8.369 -26.481 1.00 59.16 91 SER A C 1
ATOM 641 O O . SER A 1 91 ? 14.944 -9.409 -26.960 1.00 59.16 91 SER A O 1
ATOM 643 N N . ILE A 1 92 ? 13.960 -7.412 -27.238 1.00 62.84 92 ILE A N 1
ATOM 644 C CA . ILE A 1 92 ? 14.054 -7.420 -28.698 1.00 62.84 92 ILE A CA 1
ATOM 645 C C . ILE A 1 92 ? 15.297 -6.621 -29.075 1.00 62.84 92 ILE A C 1
ATOM 647 O O . ILE A 1 92 ? 15.271 -5.391 -29.130 1.00 62.84 92 ILE A O 1
ATOM 651 N N . ALA A 1 93 ? 16.391 -7.331 -29.334 1.00 65.31 93 ALA A N 1
ATOM 652 C CA . ALA A 1 93 ? 17.518 -6.763 -30.052 1.00 65.31 93 ALA A CA 1
ATOM 653 C C . ALA A 1 93 ? 17.287 -6.959 -31.566 1.00 65.31 93 ALA A C 1
ATOM 655 O O . ALA A 1 93 ? 16.952 -8.072 -31.977 1.00 65.31 93 ALA A O 1
ATOM 656 N N . PRO A 1 94 ? 17.421 -5.925 -32.419 1.00 69.56 94 PRO A N 1
ATOM 657 C CA . PRO A 1 94 ? 17.537 -6.106 -33.855 1.00 69.56 94 PRO A CA 1
ATOM 658 C C . PRO A 1 94 ? 18.644 -7.105 -34.198 1.00 69.56 94 PRO A C 1
ATOM 660 O O . PRO A 1 94 ? 19.703 -7.126 -33.573 1.00 69.56 94 PRO A O 1
ATOM 663 N N . THR A 1 95 ? 18.398 -7.897 -35.239 1.00 79.56 95 THR A N 1
ATOM 664 C CA . THR A 1 95 ? 19.338 -8.897 -35.766 1.00 79.56 95 THR A CA 1
ATOM 665 C C . THR A 1 95 ? 20.638 -8.270 -36.292 1.00 79.56 95 THR A C 1
ATOM 667 O O . THR A 1 95 ? 21.649 -8.957 -36.385 1.00 79.56 95 THR A O 1
ATOM 670 N N . ASP A 1 96 ? 20.623 -6.971 -36.613 1.00 79.44 96 ASP A N 1
ATOM 671 C CA . ASP A 1 96 ? 21.781 -6.187 -37.050 1.00 79.44 96 ASP A CA 1
ATOM 672 C C . ASP A 1 96 ? 22.026 -4.996 -36.089 1.00 79.44 96 ASP A C 1
ATOM 674 O O . ASP A 1 96 ? 21.143 -4.140 -35.933 1.00 79.44 96 ASP A O 1
ATOM 678 N N . PRO A 1 97 ? 23.219 -4.888 -35.465 1.00 77.38 97 PRO A N 1
ATOM 679 C CA . PRO A 1 97 ? 23.594 -3.765 -34.601 1.00 77.38 97 PRO A CA 1
ATOM 680 C C . PRO A 1 97 ? 23.483 -2.382 -35.262 1.00 77.38 97 PRO A C 1
ATOM 682 O O . PRO A 1 97 ? 23.254 -1.389 -34.567 1.00 77.38 97 PRO A O 1
ATOM 685 N N . LEU A 1 98 ? 23.598 -2.287 -36.592 1.00 81.50 98 LEU A N 1
ATOM 686 C CA . LEU A 1 98 ? 23.487 -1.022 -37.331 1.00 81.50 98 LEU A CA 1
ATOM 687 C C . LEU A 1 98 ? 22.076 -0.421 -37.269 1.00 81.50 98 LEU A C 1
ATOM 689 O O . LEU A 1 98 ? 21.908 0.787 -37.449 1.00 81.50 98 LEU A O 1
ATOM 693 N N . MET A 1 99 ? 21.060 -1.222 -36.931 1.00 80.94 99 MET A N 1
ATOM 694 C CA . MET A 1 99 ? 19.679 -0.754 -36.776 1.00 80.94 99 MET A CA 1
ATOM 695 C C . MET A 1 99 ? 19.489 0.209 -35.597 1.00 80.94 99 MET A C 1
ATOM 697 O O . MET A 1 99 ? 18.499 0.953 -35.571 1.00 80.94 99 MET A O 1
ATOM 701 N N . TYR A 1 100 ? 20.429 0.233 -34.648 1.00 80.69 100 TYR A N 1
ATOM 702 C CA . TYR A 1 100 ? 20.462 1.200 -33.550 1.00 80.69 100 TYR A CA 1
ATOM 703 C C . TYR A 1 100 ? 21.005 2.573 -33.956 1.00 80.69 100 TYR A C 1
ATOM 705 O O . TYR A 1 100 ? 20.942 3.512 -33.162 1.00 80.69 100 TYR A O 1
ATOM 713 N N . TYR A 1 101 ? 21.492 2.718 -35.186 1.00 87.06 101 TYR A N 1
ATOM 714 C CA . TYR A 1 101 ? 22.122 3.932 -35.680 1.00 87.06 101 TYR A CA 1
ATOM 715 C C . TYR A 1 101 ? 21.341 4.528 -36.859 1.00 87.06 101 TYR A C 1
ATOM 717 O O . TYR A 1 101 ? 20.648 3.837 -37.608 1.00 87.06 101 TYR A O 1
ATOM 725 N N . ASN A 1 102 ? 21.386 5.848 -36.995 1.00 83.06 102 ASN A N 1
ATOM 726 C CA . ASN A 1 102 ? 20.761 6.586 -38.081 1.00 83.06 102 ASN A CA 1
ATOM 727 C C . ASN A 1 102 ? 21.650 6.480 -39.330 1.00 83.06 102 ASN A C 1
ATOM 729 O O . ASN A 1 102 ? 22.847 6.746 -39.261 1.00 83.06 102 ASN A O 1
ATOM 733 N N . GLY A 1 103 ? 21.081 6.039 -40.454 1.00 81.62 103 GLY A N 1
ATOM 734 C CA . GLY A 1 103 ? 21.833 5.842 -41.700 1.00 81.62 103 GLY A CA 1
ATOM 735 C C . GLY A 1 103 ? 22.832 4.674 -41.698 1.00 81.62 103 GLY A C 1
ATOM 736 O O . GLY A 1 103 ? 23.695 4.637 -42.567 1.00 81.62 103 GLY A O 1
ATOM 737 N N . GLY A 1 104 ? 22.747 3.735 -40.745 1.00 77.69 104 GLY A N 1
ATOM 738 C CA . GLY A 1 104 ? 23.584 2.524 -40.728 1.00 77.69 104 GLY A CA 1
ATOM 739 C C . GLY A 1 104 ? 25.066 2.754 -40.397 1.00 77.69 104 GLY A C 1
ATOM 740 O O . GLY A 1 104 ? 25.892 1.899 -40.700 1.00 77.69 104 GLY A O 1
ATOM 741 N N . ASN A 1 105 ? 25.420 3.891 -39.787 1.00 79.06 105 ASN A N 1
ATOM 742 C CA . ASN A 1 105 ? 26.789 4.229 -39.383 1.00 79.06 105 ASN A CA 1
ATOM 743 C C . ASN A 1 105 ? 26.912 4.335 -37.850 1.00 79.06 105 ASN A C 1
ATOM 745 O O . ASN A 1 105 ? 26.145 5.059 -37.219 1.00 79.06 105 ASN A O 1
ATOM 749 N N . LEU A 1 106 ? 27.931 3.689 -37.265 1.00 82.19 106 LEU A N 1
ATOM 750 C CA . LEU A 1 106 ? 28.244 3.674 -35.824 1.00 82.19 106 LEU A CA 1
ATOM 751 C C . LEU A 1 106 ? 28.441 5.062 -35.178 1.00 82.19 106 LEU A C 1
ATOM 753 O O . LEU A 1 106 ? 28.446 5.171 -33.954 1.00 82.19 106 LEU A O 1
ATOM 757 N N . LEU A 1 107 ? 28.606 6.123 -35.966 1.00 83.94 107 LEU A N 1
ATOM 758 C CA . LEU A 1 107 ? 28.819 7.484 -35.465 1.00 83.94 107 LEU A CA 1
ATOM 759 C C . LEU A 1 107 ? 27.523 8.217 -35.076 1.00 83.94 107 LEU A C 1
ATOM 761 O O . LEU A 1 107 ? 27.584 9.248 -34.406 1.00 83.94 107 LEU A O 1
ATOM 765 N N . ASN A 1 108 ? 26.347 7.701 -35.455 1.00 84.25 108 ASN A N 1
ATOM 766 C CA . ASN A 1 108 ? 25.068 8.396 -35.274 1.00 84.25 108 ASN A CA 1
ATOM 767 C C . ASN A 1 108 ? 24.022 7.510 -34.576 1.00 84.25 108 ASN A C 1
ATOM 769 O O . ASN A 1 108 ? 23.073 7.068 -35.222 1.00 84.25 108 ASN A O 1
ATOM 773 N N . PRO A 1 109 ? 24.150 7.213 -33.272 1.00 86.94 109 PRO A N 1
ATOM 774 C CA . PRO A 1 109 ? 23.173 6.386 -32.568 1.00 86.94 109 PRO A CA 1
ATOM 775 C C . PRO A 1 109 ? 21.795 7.065 -32.527 1.00 86.94 109 PRO A C 1
ATOM 777 O O . PRO A 1 109 ? 21.686 8.276 -32.334 1.00 86.94 109 PRO A O 1
ATOM 780 N N . LYS A 1 110 ? 20.721 6.280 -32.685 1.00 84.38 110 LYS A N 1
ATOM 781 C CA . LYS A 1 110 ? 19.327 6.764 -32.628 1.00 84.38 110 LYS A CA 1
ATOM 782 C C . LYS A 1 110 ? 18.951 7.322 -31.254 1.00 84.38 110 LYS A C 1
ATOM 784 O O . LYS A 1 110 ? 18.080 8.180 -31.162 1.00 84.38 110 LYS A O 1
ATOM 789 N N . ILE A 1 111 ? 19.613 6.849 -30.199 1.00 86.88 111 ILE A N 1
ATOM 790 C CA . ILE A 1 111 ? 19.529 7.401 -28.846 1.00 86.88 111 ILE A CA 1
ATOM 791 C C . ILE A 1 111 ? 20.922 7.913 -28.484 1.00 86.88 111 ILE A C 1
ATOM 793 O O . ILE A 1 111 ? 21.871 7.137 -28.404 1.00 86.88 111 ILE A O 1
ATOM 797 N N . SER A 1 112 ? 21.059 9.222 -28.277 1.00 87.62 112 SER A N 1
ATOM 798 C CA . SER A 1 112 ? 22.327 9.814 -27.844 1.00 87.62 112 SER A CA 1
ATOM 799 C C . SER A 1 112 ? 22.645 9.438 -26.393 1.00 87.62 112 SER A C 1
ATOM 801 O O . SER A 1 112 ? 21.741 9.220 -25.583 1.00 87.62 112 SER A O 1
ATOM 803 N N . SER A 1 113 ? 23.930 9.423 -26.030 1.00 86.88 113 SER A N 1
ATOM 804 C CA . SER A 1 113 ? 24.376 9.186 -24.647 1.00 86.88 113 SER A CA 1
ATOM 805 C C . SER A 1 113 ? 23.769 10.187 -23.657 1.00 86.88 113 SER A C 1
ATOM 807 O O . SER A 1 113 ? 23.388 9.805 -22.554 1.00 86.88 113 SER A O 1
ATOM 809 N N . ALA A 1 114 ? 23.595 11.447 -24.068 1.00 88.12 114 ALA A N 1
ATOM 810 C CA . ALA A 1 114 ? 22.925 12.476 -23.273 1.00 88.12 114 ALA A CA 1
ATOM 811 C C . ALA A 1 114 ? 21.445 12.144 -23.011 1.00 88.12 114 ALA A C 1
ATOM 813 O O . ALA A 1 114 ? 20.974 12.263 -21.877 1.00 88.12 114 ALA A O 1
ATOM 814 N N . ASN A 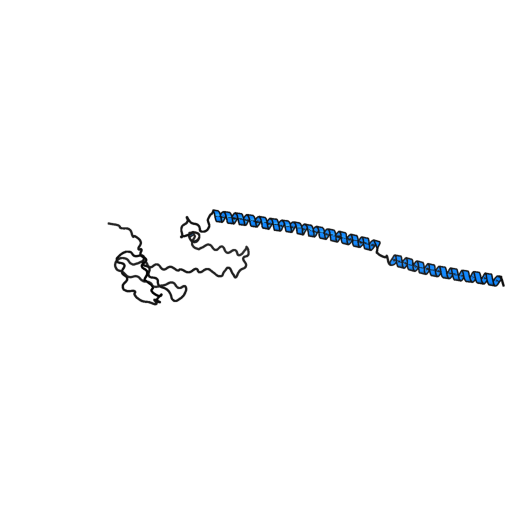1 115 ? 20.715 11.677 -24.030 1.00 86.12 115 ASN A N 1
ATOM 815 C CA . ASN A 1 115 ? 19.311 11.290 -23.885 1.00 86.12 115 ASN A CA 1
ATOM 816 C C . ASN A 1 115 ? 19.161 10.007 -23.055 1.00 86.12 115 ASN A C 1
ATOM 818 O O . ASN A 1 115 ? 18.263 9.934 -22.219 1.00 86.12 115 ASN A O 1
ATOM 822 N N . ALA A 1 116 ? 20.056 9.028 -23.233 1.00 86.00 116 ALA A N 1
ATOM 823 C CA . ALA A 1 116 ? 20.082 7.805 -22.429 1.00 86.00 116 ALA A CA 1
ATOM 824 C C . ALA A 1 116 ? 20.356 8.104 -20.945 1.00 86.00 116 ALA A C 1
ATOM 826 O O . ALA A 1 116 ? 19.628 7.630 -20.075 1.00 86.00 116 ALA A O 1
ATOM 827 N N . ASN A 1 117 ? 21.344 8.958 -20.659 1.00 89.38 117 ASN A N 1
ATOM 828 C CA . ASN A 1 117 ? 21.660 9.390 -19.298 1.00 89.38 117 ASN A CA 1
ATOM 829 C C . ASN A 1 117 ? 20.483 10.161 -18.673 1.00 89.38 117 ASN A C 1
ATOM 831 O O . ASN A 1 117 ? 20.053 9.857 -17.563 1.00 89.38 117 ASN A O 1
ATOM 835 N N . THR A 1 118 ? 19.866 11.075 -19.431 1.00 88.94 118 THR A N 1
ATOM 836 C CA . THR A 1 118 ? 18.673 11.809 -18.979 1.00 88.94 118 THR A CA 1
ATOM 837 C C . THR A 1 118 ? 17.507 10.867 -18.662 1.00 88.94 118 THR A C 1
ATOM 839 O O . THR A 1 118 ? 16.819 11.059 -17.660 1.00 88.94 118 THR A O 1
ATOM 842 N N . ALA A 1 119 ? 17.271 9.839 -19.483 1.00 87.25 119 ALA A N 1
ATOM 843 C CA . ALA A 1 119 ? 16.229 8.845 -19.234 1.00 87.25 119 ALA A CA 1
ATOM 844 C C . ALA A 1 119 ? 16.520 8.008 -17.977 1.00 87.25 119 ALA A C 1
ATOM 846 O O . ALA A 1 119 ? 15.618 7.795 -17.168 1.00 87.25 119 ALA A O 1
ATOM 847 N N . GLN A 1 120 ? 17.774 7.600 -17.770 1.00 90.38 120 GLN A N 1
ATOM 848 C CA . GLN A 1 120 ? 18.196 6.856 -16.582 1.00 90.38 120 GLN A CA 1
ATOM 849 C C . GLN A 1 120 ? 18.057 7.692 -15.300 1.00 90.38 120 GLN A C 1
ATOM 851 O O . GLN A 1 120 ? 17.503 7.211 -14.311 1.00 90.38 120 GLN A O 1
ATOM 856 N N . LEU A 1 121 ? 18.491 8.957 -15.325 1.00 90.31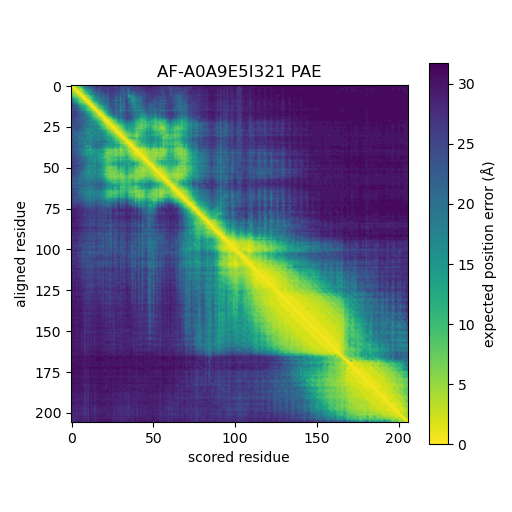 121 LEU A N 1
ATOM 857 C CA . LEU A 1 121 ? 18.329 9.886 -14.203 1.00 90.31 121 LEU A CA 1
ATOM 858 C C . LEU A 1 121 ? 16.854 10.115 -13.868 1.00 90.31 121 LEU A C 1
ATOM 860 O O . LEU A 1 121 ? 16.477 10.045 -12.701 1.00 90.31 121 LEU A O 1
ATOM 864 N N . LYS A 1 122 ? 16.006 10.327 -14.883 1.00 90.25 122 LYS A N 1
ATOM 865 C CA . LYS A 1 122 ? 14.555 10.457 -14.691 1.00 90.25 122 LYS A CA 1
ATOM 866 C C . LYS A 1 122 ? 13.953 9.186 -14.103 1.00 90.25 122 LYS A C 1
ATOM 868 O O . LYS A 1 122 ? 13.202 9.277 -13.142 1.00 90.25 122 LYS A O 1
ATOM 873 N N . SER A 1 123 ? 14.303 8.015 -14.632 1.00 90.44 123 SER A N 1
ATOM 874 C CA . SER A 1 123 ? 13.817 6.729 -14.118 1.00 90.44 123 SER A CA 1
ATOM 875 C C . SER A 1 123 ? 14.191 6.520 -12.650 1.00 90.44 123 SER A C 1
ATOM 877 O O . SER A 1 123 ? 13.353 6.071 -11.875 1.00 90.44 123 SER A O 1
ATOM 879 N N . SER A 1 124 ? 15.422 6.864 -12.263 1.00 91.94 124 SER A N 1
ATOM 880 C CA . SER A 1 124 ? 15.876 6.789 -10.870 1.00 91.94 124 SER A CA 1
ATOM 881 C C . SER A 1 124 ? 15.123 7.781 -9.980 1.00 91.94 124 SER A C 1
ATOM 883 O O . SER A 1 124 ? 14.593 7.398 -8.942 1.00 91.94 124 SER A O 1
ATOM 885 N N . LEU A 1 125 ? 14.988 9.038 -10.420 1.00 91.25 125 LEU A N 1
ATOM 886 C CA . LEU A 1 125 ? 14.248 10.064 -9.685 1.00 91.25 125 LEU A CA 1
ATOM 887 C C . LEU A 1 125 ? 12.786 9.660 -9.459 1.00 91.25 125 LEU A C 1
ATOM 889 O O . LEU A 1 125 ? 12.316 9.706 -8.328 1.00 91.25 125 LEU A O 1
ATOM 893 N N . PHE A 1 126 ? 12.075 9.239 -10.509 1.00 92.44 126 PHE A N 1
ATOM 894 C CA . PHE A 1 126 ? 10.687 8.791 -10.381 1.00 92.44 126 PHE A CA 1
ATOM 895 C C . PHE A 1 126 ? 10.574 7.543 -9.504 1.00 92.44 126 PHE A C 1
ATOM 897 O O . PHE A 1 126 ? 9.669 7.476 -8.679 1.00 92.44 126 PHE A O 1
ATOM 904 N N . GLY A 1 127 ? 11.501 6.589 -9.640 1.00 91.12 127 GLY A N 1
ATOM 905 C CA . GLY A 1 127 ? 11.5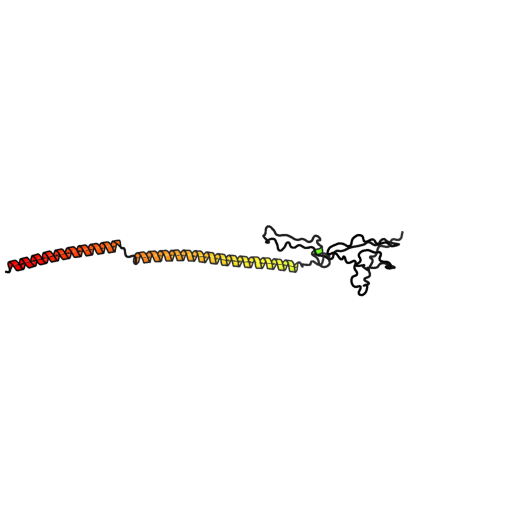41 5.397 -8.794 1.00 91.12 127 GLY A CA 1
ATOM 906 C C . GLY A 1 127 ? 11.676 5.742 -7.311 1.00 91.12 127 GLY A C 1
ATOM 907 O O . GLY A 1 127 ? 10.889 5.259 -6.502 1.00 91.12 127 GLY A O 1
ATOM 908 N N . ASN A 1 128 ? 12.611 6.631 -6.969 1.00 92.88 128 ASN A N 1
ATOM 909 C CA . ASN A 1 128 ? 12.838 7.055 -5.587 1.00 92.88 128 ASN A CA 1
ATOM 910 C C . ASN A 1 128 ? 11.651 7.853 -5.035 1.00 92.88 128 ASN A C 1
ATOM 912 O O . ASN A 1 128 ? 11.146 7.521 -3.972 1.00 92.88 128 ASN A O 1
ATOM 916 N N . VAL A 1 129 ? 11.135 8.837 -5.781 1.00 93.94 129 VAL A N 1
ATOM 917 C CA . VAL A 1 129 ? 9.995 9.658 -5.328 1.00 93.94 129 VAL A CA 1
ATOM 918 C C . VAL A 1 129 ? 8.746 8.807 -5.094 1.00 93.94 129 VAL A C 1
ATOM 920 O O . VAL A 1 129 ? 8.028 9.014 -4.117 1.00 93.94 129 VAL A O 1
ATOM 923 N N . VAL A 1 130 ? 8.477 7.835 -5.970 1.00 93.69 130 VAL A N 1
ATOM 924 C CA . VAL A 1 130 ? 7.346 6.915 -5.789 1.00 93.69 130 VAL A CA 1
ATOM 925 C C . VAL A 1 130 ? 7.576 6.001 -4.584 1.00 93.69 130 VAL A C 1
ATOM 927 O O . VAL A 1 130 ? 6.647 5.803 -3.803 1.00 93.69 130 VAL A O 1
ATOM 930 N N . ALA A 1 131 ? 8.787 5.470 -4.400 1.00 94.00 131 ALA A N 1
ATOM 931 C CA . ALA A 1 131 ? 9.116 4.633 -3.247 1.00 94.00 131 ALA A CA 1
ATOM 932 C C . ALA A 1 131 ? 8.984 5.399 -1.919 1.00 94.00 131 ALA A C 1
ATOM 934 O O . ALA A 1 131 ? 8.398 4.873 -0.969 1.00 94.00 131 ALA A O 1
ATOM 935 N N . ASP A 1 132 ? 9.453 6.646 -1.871 1.00 95.75 132 ASP A N 1
ATOM 936 C CA . ASP A 1 132 ? 9.350 7.517 -0.699 1.00 95.75 132 ASP A CA 1
ATOM 937 C C . ASP A 1 132 ? 7.886 7.826 -0.372 1.00 95.75 132 ASP A C 1
ATOM 939 O O . ASP A 1 132 ? 7.465 7.666 0.772 1.00 95.75 132 ASP A O 1
ATOM 943 N N . LEU A 1 133 ? 7.077 8.178 -1.379 1.00 95.94 133 LEU A N 1
ATOM 944 C CA . LEU A 1 133 ? 5.646 8.435 -1.198 1.00 95.94 133 LEU A CA 1
ATOM 945 C C . LEU A 1 133 ? 4.905 7.197 -0.673 1.00 95.94 133 LEU A C 1
ATOM 947 O O . LEU A 1 133 ? 4.108 7.298 0.259 1.00 95.94 133 LEU A O 1
ATOM 951 N N . VAL A 1 134 ? 5.159 6.024 -1.261 1.00 95.94 134 VAL A N 1
ATOM 952 C CA . VAL A 1 134 ? 4.543 4.763 -0.815 1.00 95.94 134 VAL A CA 1
ATOM 953 C C . VAL A 1 134 ? 4.965 4.432 0.616 1.00 95.94 134 VAL A C 1
ATOM 955 O O . VAL A 1 134 ? 4.138 3.979 1.408 1.00 95.94 134 VAL A O 1
ATOM 958 N N . THR A 1 135 ? 6.226 4.685 0.963 1.00 97.31 135 THR A N 1
ATOM 959 C CA . THR A 1 135 ? 6.742 4.463 2.317 1.00 97.31 135 THR A CA 1
ATOM 960 C C . THR A 1 135 ? 6.086 5.405 3.322 1.00 97.31 135 THR A C 1
ATOM 962 O O . THR A 1 135 ? 5.614 4.939 4.358 1.00 97.31 135 THR A O 1
ATOM 965 N N . ASP A 1 136 ? 5.985 6.698 3.011 1.00 97.19 136 ASP A N 1
ATOM 966 C CA . ASP A 1 136 ? 5.369 7.700 3.888 1.00 97.19 136 ASP A CA 1
ATOM 967 C C . ASP A 1 136 ? 3.884 7.395 4.140 1.00 97.19 136 ASP A C 1
ATOM 969 O O . ASP A 1 136 ? 3.437 7.305 5.288 1.00 97.19 136 ASP A O 1
ATOM 973 N N . VAL A 1 137 ? 3.131 7.088 3.076 1.00 96.94 137 VAL A N 1
ATOM 974 C CA . VAL A 1 137 ? 1.733 6.642 3.194 1.00 96.94 137 VAL A CA 1
ATOM 975 C C . VAL A 1 137 ? 1.638 5.350 4.013 1.00 96.94 137 VAL A C 1
ATOM 977 O O . VAL A 1 137 ? 0.769 5.231 4.877 1.00 96.94 137 VAL A O 1
ATOM 980 N N . GLY A 1 138 ? 2.541 4.391 3.798 1.00 97.25 138 GLY A N 1
ATOM 981 C CA . GLY A 1 138 ? 2.589 3.142 4.562 1.00 97.25 138 GLY A CA 1
ATOM 982 C C . GLY A 1 138 ? 2.809 3.364 6.062 1.00 97.25 138 GLY A C 1
ATOM 983 O O . GLY A 1 138 ? 2.099 2.780 6.886 1.00 97.25 138 GLY A O 1
ATOM 984 N N . VAL A 1 139 ? 3.741 4.249 6.425 1.00 97.69 139 VAL A N 1
ATOM 985 C CA . VAL A 1 139 ? 4.019 4.632 7.820 1.00 97.69 139 VAL A CA 1
ATOM 986 C C . VAL A 1 139 ? 2.821 5.353 8.440 1.00 97.69 139 VAL A C 1
ATOM 988 O O . VAL A 1 139 ? 2.440 5.055 9.579 1.00 97.69 139 VAL A O 1
ATOM 991 N N . GLN A 1 140 ? 2.182 6.254 7.694 1.00 97.44 140 GLN A N 1
ATOM 992 C CA . GLN A 1 140 ? 1.006 6.987 8.159 1.00 97.44 140 GLN A CA 1
ATOM 993 C C . GLN A 1 140 ? -0.178 6.045 8.422 1.00 97.44 140 GLN A C 1
ATOM 995 O O . GLN A 1 140 ? -0.779 6.094 9.498 1.00 97.44 140 GLN A O 1
ATOM 1000 N N . VAL A 1 141 ? -0.456 5.116 7.504 1.00 97.62 141 VAL A N 1
ATOM 1001 C CA . VAL A 1 141 ? -1.507 4.099 7.669 1.00 97.62 141 VAL A CA 1
ATOM 1002 C C . VAL A 1 141 ? -1.213 3.180 8.857 1.00 97.62 141 VAL A C 1
ATOM 1004 O O . VAL A 1 141 ? -2.113 2.895 9.651 1.00 97.62 141 VAL A O 1
ATOM 1007 N N . ALA A 1 142 ? 0.034 2.733 9.023 1.00 97.19 142 ALA A N 1
ATOM 1008 C CA . ALA A 1 142 ? 0.426 1.907 10.165 1.00 97.19 142 ALA A CA 1
ATOM 1009 C C . ALA A 1 142 ? 0.221 2.646 11.499 1.00 97.19 142 ALA A C 1
ATOM 1011 O O . ALA A 1 142 ? -0.296 2.069 12.461 1.00 97.19 142 ALA A O 1
ATOM 1012 N N . THR A 1 143 ? 0.561 3.936 11.534 1.00 97.69 143 THR A N 1
ATOM 1013 C CA . THR A 1 143 ? 0.345 4.807 12.695 1.00 97.69 143 THR A CA 1
ATOM 1014 C C . THR A 1 143 ? -1.140 4.937 13.010 1.00 97.69 143 THR A C 1
ATOM 1016 O O . THR A 1 143 ? -1.548 4.650 14.134 1.00 97.69 143 THR A O 1
ATOM 1019 N N . TRP A 1 144 ? -1.971 5.279 12.021 1.00 97.38 144 TRP A N 1
ATOM 1020 C CA . TRP A 1 144 ? -3.419 5.405 12.208 1.00 97.38 144 TRP A CA 1
ATOM 1021 C C . TRP A 1 144 ? -4.063 4.106 12.681 1.00 97.38 144 TRP A C 1
ATOM 1023 O O . TRP A 1 144 ? -4.903 4.138 13.577 1.00 97.38 144 TRP A O 1
ATOM 1033 N N . LYS A 1 145 ? -3.633 2.956 12.155 1.00 97.69 145 LYS A N 1
ATOM 1034 C CA . LYS A 1 145 ? -4.134 1.647 12.589 1.00 97.69 145 LYS A CA 1
ATOM 1035 C C . LYS A 1 145 ? -3.787 1.352 14.051 1.00 97.69 145 LYS A C 1
ATOM 1037 O O . LYS A 1 145 ? -4.633 0.848 14.791 1.00 97.69 145 LYS A O 1
ATOM 1042 N N . ASN A 1 146 ? -2.573 1.694 14.484 1.00 97.56 146 ASN A N 1
ATOM 1043 C CA . ASN A 1 146 ? -2.177 1.573 15.888 1.00 97.56 146 ASN A CA 1
ATOM 1044 C C . ASN A 1 146 ? -2.971 2.530 16.787 1.00 97.56 146 ASN A C 1
ATOM 1046 O O . ASN A 1 146 ? -3.475 2.106 17.828 1.00 97.56 146 ASN A O 1
ATOM 1050 N N . THR A 1 147 ? -3.143 3.788 16.375 1.00 97.56 147 THR A N 1
ATOM 1051 C CA . THR A 1 147 ? -3.956 4.774 17.102 1.00 97.56 147 THR A CA 1
ATOM 1052 C C . THR A 1 147 ? -5.417 4.340 17.199 1.00 97.56 147 THR A C 1
ATOM 1054 O O . THR A 1 147 ? -6.012 4.449 18.267 1.00 97.56 147 THR A O 1
ATOM 1057 N N . GLN A 1 148 ? -5.992 3.795 16.127 1.00 97.94 148 GLN A N 1
ATOM 1058 C CA . GLN A 1 148 ? -7.358 3.281 16.133 1.00 97.94 148 GLN A CA 1
ATOM 1059 C C . GLN A 1 148 ? -7.512 2.124 17.122 1.00 97.94 148 GLN A C 1
ATOM 1061 O O . GLN A 1 148 ? -8.401 2.169 17.964 1.00 97.94 148 GLN A O 1
ATOM 1066 N N . LYS A 1 149 ? -6.591 1.152 17.117 1.00 97.38 149 LYS A N 1
ATOM 1067 C CA . LYS A 1 149 ? -6.599 0.047 18.090 1.00 97.38 149 LYS A CA 1
ATOM 1068 C C . LYS A 1 149 ? -6.490 0.541 19.539 1.00 97.38 149 LYS A C 1
ATOM 1070 O O . LYS A 1 149 ? -7.151 0.003 20.431 1.00 97.38 149 LYS A O 1
ATOM 1075 N N . ALA A 1 150 ? -5.661 1.556 19.785 1.00 97.44 150 ALA A N 1
ATOM 1076 C CA . ALA A 1 150 ? -5.552 2.178 21.101 1.00 97.44 150 ALA A CA 1
ATOM 1077 C C . ALA A 1 150 ? -6.871 2.858 21.507 1.00 97.44 150 ALA A C 1
ATOM 1079 O O . ALA A 1 150 ? -7.363 2.613 22.606 1.00 97.44 150 ALA A O 1
ATOM 1080 N N . ASN A 1 151 ? -7.485 3.633 20.608 1.00 96.94 151 ASN A N 1
ATOM 1081 C CA . ASN A 1 151 ? -8.779 4.277 20.844 1.00 96.94 151 ASN A CA 1
ATOM 1082 C C . ASN A 1 151 ? -9.905 3.266 21.082 1.00 96.94 151 ASN A C 1
ATOM 1084 O O . ASN A 1 151 ? -10.705 3.472 21.988 1.00 96.94 151 ASN A O 1
ATOM 1088 N N . ASP A 1 152 ? -9.944 2.158 20.340 1.00 97.62 152 ASP A N 1
ATOM 1089 C CA . ASP A 1 152 ? -10.925 1.087 20.550 1.00 97.62 152 ASP A CA 1
ATOM 1090 C C . ASP A 1 152 ? -10.769 0.459 21.941 1.00 97.62 152 ASP A C 1
ATOM 1092 O O . ASP A 1 152 ? -11.755 0.207 22.634 1.00 97.62 152 ASP A O 1
ATOM 1096 N N . THR A 1 153 ? -9.523 0.273 22.388 1.00 97.38 153 THR A N 1
ATOM 1097 C CA . THR A 1 153 ? -9.219 -0.233 23.735 1.00 97.38 153 THR A CA 1
ATOM 1098 C C . THR A 1 153 ? -9.657 0.762 24.813 1.00 97.38 153 THR A C 1
ATOM 1100 O O . THR A 1 153 ? -10.244 0.367 25.820 1.00 97.38 153 THR A O 1
ATOM 1103 N N . VAL A 1 154 ? -9.405 2.059 24.616 1.00 97.38 154 VAL A N 1
ATOM 1104 C CA . VAL A 1 154 ? -9.861 3.113 25.537 1.00 97.38 154 VAL A CA 1
ATOM 1105 C C . VAL A 1 154 ? -11.388 3.172 25.568 1.00 97.38 154 VAL A C 1
ATOM 1107 O O . VAL A 1 154 ? -11.974 3.216 26.646 1.00 97.38 154 VAL A O 1
ATOM 1110 N N . LEU A 1 155 ? -12.046 3.110 24.410 1.00 97.12 155 LEU A N 1
ATOM 1111 C CA . LEU A 1 155 ? -13.501 3.114 24.303 1.00 97.12 155 LEU A CA 1
ATOM 1112 C C . LEU A 1 155 ? -14.126 1.912 25.017 1.00 97.12 155 LEU A C 1
ATOM 1114 O O . LEU A 1 155 ? -15.135 2.082 25.699 1.00 97.12 155 LEU A O 1
ATOM 1118 N N . ALA A 1 156 ? -13.544 0.719 24.874 1.00 96.06 156 ALA A N 1
ATOM 1119 C CA . ALA A 1 156 ? -13.991 -0.475 25.586 1.00 96.06 156 ALA A CA 1
ATOM 1120 C C . ALA A 1 156 ? -13.887 -0.282 27.107 1.00 96.06 156 ALA A C 1
ATOM 1122 O O . ALA A 1 156 ? -14.886 -0.424 27.801 1.00 96.06 156 ALA A O 1
ATOM 1123 N N . ASN A 1 157 ? -12.733 0.173 27.606 1.00 93.81 157 ASN A N 1
ATOM 1124 C CA . ASN A 1 157 ? -12.555 0.449 29.036 1.00 93.81 157 ASN A CA 1
ATOM 1125 C C . ASN A 1 157 ? -13.540 1.504 29.563 1.00 93.81 157 ASN A C 1
ATOM 1127 O O . ASN A 1 157 ? -14.079 1.352 30.655 1.00 93.81 157 ASN A O 1
ATOM 1131 N N . LEU A 1 158 ? -13.794 2.574 28.802 1.00 94.38 158 LEU A N 1
ATOM 1132 C CA . LEU A 1 158 ? -14.758 3.606 29.195 1.00 94.38 158 LEU A CA 1
ATOM 1133 C C . LEU A 1 158 ? -16.196 3.078 29.205 1.00 94.38 158 LEU A C 1
ATOM 1135 O O . LEU A 1 158 ? -16.977 3.471 30.071 1.00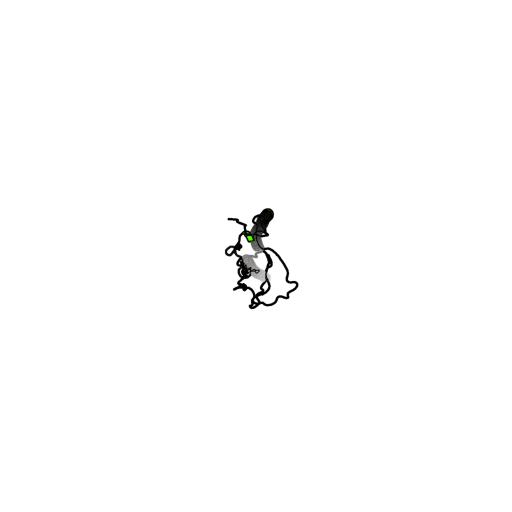 94.38 158 LEU A O 1
ATOM 1139 N N . LYS A 1 159 ? -16.554 2.191 28.269 1.00 93.00 159 LYS A N 1
ATOM 1140 C CA . LYS A 1 159 ? -17.852 1.504 28.286 1.00 93.00 159 LYS A CA 1
ATOM 1141 C C . LYS A 1 159 ? -17.975 0.606 29.509 1.00 93.00 159 LYS A C 1
ATOM 1143 O O . LYS A 1 159 ? -18.967 0.733 30.211 1.00 93.00 159 LYS A O 1
ATOM 1148 N N . ASP A 1 160 ? -16.956 -0.192 29.813 1.00 90.19 160 ASP A N 1
ATOM 1149 C CA . ASP A 1 160 ? -16.958 -1.068 30.986 1.00 90.19 160 ASP A CA 1
ATOM 1150 C C . ASP A 1 160 ? -17.066 -0.260 32.288 1.00 90.19 160 ASP A C 1
ATOM 1152 O O . ASP A 1 160 ? -17.858 -0.599 33.160 1.00 90.19 160 ASP A O 1
ATOM 1156 N N . GLN A 1 161 ? -16.338 0.856 32.414 1.00 89.50 161 GLN A N 1
ATOM 1157 C CA . GLN A 1 161 ? -16.448 1.752 33.574 1.00 89.50 161 GLN A CA 1
ATOM 1158 C C . GLN A 1 161 ? -17.833 2.392 33.686 1.00 89.50 161 GLN A C 1
ATOM 1160 O O . GLN A 1 161 ? -18.401 2.470 34.777 1.00 89.50 161 GLN A O 1
ATOM 1165 N N . ARG A 1 162 ? -18.397 2.848 32.562 1.00 89.38 162 ARG A N 1
ATOM 1166 C CA . ARG A 1 162 ? -19.761 3.381 32.529 1.00 89.38 162 ARG A CA 1
ATOM 1167 C C . ARG A 1 162 ? -20.764 2.306 32.937 1.00 89.38 162 ARG A C 1
ATOM 1169 O O . ARG A 1 162 ? -21.671 2.609 33.701 1.00 89.38 162 ARG A O 1
ATOM 1176 N N . ASP A 1 163 ? -20.603 1.081 32.457 1.00 84.94 163 ASP A N 1
ATOM 1177 C CA . ASP A 1 163 ? -21.506 -0.032 32.741 1.00 84.94 163 ASP A CA 1
ATOM 1178 C C . ASP A 1 163 ? -21.332 -0.551 34.176 1.00 84.94 163 ASP A C 1
ATOM 1180 O O . ASP A 1 163 ? -22.294 -1.026 34.759 1.00 84.94 163 ASP A O 1
ATOM 1184 N N . GLN A 1 164 ? -20.164 -0.383 34.800 1.00 81.31 164 GLN A N 1
ATOM 1185 C CA . GLN A 1 164 ? -19.974 -0.623 36.236 1.00 81.31 164 GLN A CA 1
ATOM 1186 C C . GLN A 1 164 ? -20.669 0.433 37.103 1.00 81.31 164 GLN A C 1
ATOM 1188 O O . GLN A 1 164 ? -21.227 0.097 38.143 1.00 81.31 164 GLN A O 1
ATOM 1193 N N . LEU A 1 165 ? -20.642 1.706 36.695 1.00 79.06 165 LEU A N 1
ATOM 1194 C CA . LEU A 1 165 ? -21.277 2.792 37.449 1.00 79.06 165 LEU A CA 1
ATOM 1195 C C . LEU A 1 165 ? -22.795 2.852 37.230 1.00 79.06 165 LEU A C 1
ATOM 1197 O O . LEU A 1 165 ? -23.553 3.131 38.153 1.00 79.06 165 LEU A O 1
ATOM 1201 N N . SER A 1 166 ? -23.230 2.641 35.989 1.00 70.88 166 SER A N 1
ATOM 1202 C CA . SER A 1 166 ? -24.633 2.693 35.569 1.00 70.88 166 SER A CA 1
ATOM 1203 C C . SER A 1 166 ? -25.310 1.324 35.600 1.00 70.88 166 SER A C 1
ATOM 1205 O O . SER A 1 166 ? -26.519 1.239 35.371 1.00 70.88 166 SER A O 1
ATOM 1207 N N . GLY A 1 167 ? -24.545 0.257 35.824 1.00 68.88 167 GLY A N 1
ATOM 1208 C CA . GLY A 1 167 ? -25.048 -1.098 35.946 1.00 68.88 167 GLY A CA 1
ATOM 1209 C C . GLY A 1 167 ? -25.877 -1.214 37.206 1.00 68.88 167 GLY A C 1
ATOM 1210 O O . GLY A 1 167 ? -25.353 -1.248 38.315 1.00 68.88 167 GLY A O 1
ATOM 1211 N N . VAL A 1 168 ? -27.190 -1.275 37.025 1.00 67.38 168 VAL A N 1
ATOM 1212 C CA . VAL A 1 168 ? -28.112 -1.652 38.087 1.00 67.38 168 VAL A CA 1
ATOM 1213 C C . VAL A 1 168 ? -27.834 -3.113 38.415 1.00 67.38 168 VAL A C 1
ATOM 1215 O O . VAL A 1 168 ? -28.041 -4.002 37.587 1.00 67.38 168 VAL A O 1
ATOM 1218 N N . ASN A 1 169 ? -27.308 -3.363 39.608 1.00 73.19 169 ASN A N 1
ATOM 1219 C CA . ASN A 1 169 ? -27.061 -4.715 40.068 1.00 73.19 169 ASN A CA 1
ATOM 1220 C C . ASN A 1 169 ? -28.410 -5.336 40.459 1.00 73.19 169 ASN A C 1
ATOM 1222 O O . ASN A 1 169 ? -28.923 -5.103 41.552 1.00 73.19 169 ASN A O 1
ATOM 1226 N N . LEU A 1 170 ? -29.015 -6.072 39.519 1.00 75.81 170 LEU A N 1
ATOM 1227 C CA . LEU A 1 170 ? -30.339 -6.690 39.665 1.00 75.81 170 LEU A CA 1
ATOM 1228 C C . LEU A 1 170 ? -30.444 -7.567 40.917 1.00 75.81 170 LEU A C 1
ATOM 1230 O O . LEU A 1 170 ? -31.518 -7.639 41.506 1.00 75.81 170 LEU A O 1
ATOM 1234 N N . ASP A 1 171 ? -29.345 -8.179 41.360 1.00 79.19 171 ASP A N 1
ATOM 1235 C CA . ASP A 1 171 ? -29.322 -8.983 42.584 1.00 79.19 171 ASP A CA 1
ATOM 1236 C C . ASP A 1 171 ? -29.384 -8.103 43.842 1.00 79.19 171 ASP A C 1
ATOM 1238 O O . ASP A 1 171 ? -30.085 -8.429 44.801 1.00 79.19 171 ASP A O 1
ATOM 1242 N N . GLU A 1 172 ? -28.713 -6.949 43.832 1.00 83.44 172 GLU A N 1
ATOM 1243 C CA . GLU A 1 172 ? -28.786 -5.948 44.904 1.00 83.44 172 GLU A CA 1
ATOM 1244 C C . GLU A 1 172 ? -30.162 -5.270 44.951 1.00 83.44 172 GLU A C 1
ATOM 1246 O O . GLU A 1 172 ? -30.727 -5.058 46.028 1.00 83.44 172 GLU A O 1
ATOM 1251 N N . GLU A 1 173 ? -30.742 -4.964 43.791 1.00 81.00 173 GLU A N 1
ATOM 1252 C CA . GLU A 1 173 ? -32.080 -4.384 43.700 1.00 81.00 173 GLU A CA 1
ATOM 1253 C C . GLU A 1 173 ? -33.163 -5.405 44.087 1.00 81.00 173 GLU A C 1
ATOM 1255 O O . GLU A 1 173 ? -34.086 -5.060 44.825 1.00 81.00 173 GLU A O 1
ATOM 1260 N N . ALA A 1 174 ? -33.009 -6.684 43.718 1.00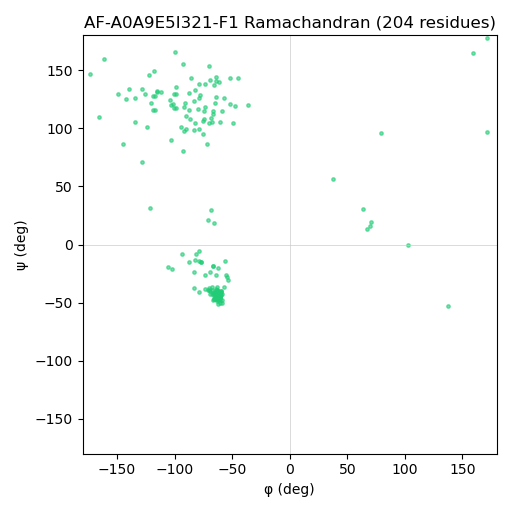 88.88 174 ALA A N 1
ATOM 1261 C CA . ALA A 1 174 ? -33.881 -7.775 44.158 1.00 88.88 174 ALA A CA 1
ATOM 1262 C C . ALA A 1 174 ? -33.750 -8.062 45.662 1.00 88.88 174 ALA A C 1
ATOM 1264 O O . ALA A 1 174 ? -34.762 -8.279 46.333 1.00 88.88 174 ALA A O 1
ATOM 1265 N N . ALA A 1 175 ? -32.539 -8.014 46.225 1.00 90.00 175 ALA A N 1
ATOM 1266 C CA . ALA A 1 175 ? -32.329 -8.127 47.668 1.00 90.00 175 ALA A CA 1
ATOM 1267 C C . ALA A 1 175 ? -32.978 -6.955 48.422 1.00 90.00 175 ALA A C 1
ATOM 1269 O O . ALA A 1 175 ? -33.637 -7.161 49.445 1.00 90.00 175 ALA A O 1
ATOM 1270 N N . ASN A 1 176 ? -32.859 -5.732 47.895 1.00 89.56 176 ASN A N 1
ATOM 1271 C CA . ASN A 1 176 ? -33.547 -4.563 48.438 1.00 89.56 176 ASN A CA 1
ATOM 1272 C C . ASN A 1 176 ? -35.071 -4.688 48.311 1.00 89.56 176 ASN A C 1
ATOM 1274 O O . ASN A 1 176 ? -35.783 -4.397 49.272 1.00 89.56 176 ASN A O 1
ATOM 1278 N N . LEU A 1 177 ? -35.582 -5.186 47.184 1.00 91.75 177 LEU A N 1
ATOM 1279 C CA . LEU A 1 177 ? -37.005 -5.458 46.988 1.00 91.75 177 LEU A CA 1
ATOM 1280 C C . LEU A 1 177 ? -37.517 -6.490 48.003 1.00 91.75 177 LEU A C 1
ATOM 1282 O O . LEU A 1 177 ? -38.531 -6.254 48.661 1.00 91.75 177 LEU A O 1
ATOM 1286 N N . LEU A 1 178 ? -36.801 -7.602 48.182 1.00 93.81 178 LEU A N 1
ATOM 1287 C CA . LEU A 1 178 ? -37.146 -8.645 49.148 1.00 93.81 178 LEU A CA 1
ATOM 1288 C C . LEU A 1 178 ? -37.121 -8.101 50.581 1.00 93.81 178 LEU A C 1
ATOM 1290 O O . LEU A 1 178 ? -38.036 -8.356 51.365 1.00 93.81 178 LEU A O 1
ATOM 1294 N N . LYS A 1 179 ? -36.120 -7.278 50.909 1.00 94.00 179 LYS A N 1
ATOM 1295 C CA . LYS A 1 179 ? -36.041 -6.571 52.190 1.00 94.00 179 LYS A CA 1
ATOM 1296 C C . LYS A 1 179 ? -37.242 -5.648 52.395 1.00 94.00 179 LYS A C 1
ATOM 1298 O O . LYS A 1 179 ? -37.823 -5.663 53.479 1.00 94.00 179 LYS A O 1
ATOM 1303 N N . TYR A 1 180 ? -37.661 -4.888 51.382 1.00 94.75 180 TYR A N 1
ATOM 1304 C CA . TYR A 1 180 ? -38.860 -4.049 51.466 1.00 94.75 180 TYR A CA 1
ATOM 1305 C C . TYR A 1 180 ? -40.138 -4.876 51.637 1.00 94.75 180 TYR A C 1
ATOM 1307 O O . TYR A 1 180 ? -40.978 -4.521 52.462 1.00 94.75 180 TYR A O 1
ATOM 1315 N N . GLN A 1 181 ? -40.270 -6.009 50.945 1.00 94.19 181 GLN A N 1
ATOM 1316 C CA . GLN A 1 181 ? -41.401 -6.929 51.124 1.00 94.19 181 GLN A CA 1
ATOM 1317 C C . GLN A 1 181 ? -41.442 -7.523 52.541 1.00 94.19 181 GLN A C 1
ATOM 1319 O O . GLN A 1 181 ? -42.511 -7.626 53.157 1.00 94.19 181 GLN A O 1
ATOM 1324 N N . GLN A 1 182 ? -40.281 -7.874 53.096 1.00 93.75 182 GLN A N 1
ATOM 1325 C CA . GLN A 1 182 ? -40.171 -8.395 54.456 1.00 93.75 182 GLN A CA 1
ATOM 1326 C C . GLN A 1 182 ? -40.468 -7.318 55.506 1.00 93.75 182 GLN A C 1
ATOM 1328 O O . GLN A 1 182 ? -41.206 -7.583 56.456 1.00 93.75 182 GLN A O 1
ATOM 1333 N N . LEU A 1 183 ? -39.963 -6.095 55.317 1.00 94.88 183 LEU A N 1
ATOM 1334 C CA . LEU A 1 183 ? -40.270 -4.944 56.172 1.00 94.88 183 LEU A CA 1
ATOM 1335 C C . LEU A 1 183 ? -41.751 -4.568 56.113 1.00 94.88 183 LEU A C 1
ATOM 1337 O O . LEU A 1 183 ? -42.339 -4.261 57.150 1.00 94.88 183 LEU A O 1
ATOM 1341 N N . TYR A 1 184 ? -42.377 -4.643 54.938 1.00 94.06 184 TYR A N 1
ATOM 1342 C CA . TYR A 1 184 ? -43.814 -4.428 54.784 1.00 94.06 184 TYR A CA 1
ATOM 1343 C C . TYR A 1 184 ? -44.614 -5.481 55.558 1.00 94.06 184 TYR A C 1
ATOM 1345 O O . TYR A 1 184 ? -45.465 -5.134 56.375 1.00 94.06 184 TYR A O 1
ATOM 1353 N N . SER A 1 185 ? -44.264 -6.761 55.396 1.00 94.88 185 SER A N 1
ATOM 1354 C CA . SER A 1 185 ? -44.896 -7.869 56.126 1.00 94.88 185 SER A CA 1
ATOM 1355 C C . SER A 1 185 ? -44.719 -7.737 57.647 1.00 94.88 185 SER A C 1
ATOM 1357 O O . SER A 1 185 ? -45.657 -7.961 58.420 1.00 94.88 185 SER A O 1
ATOM 1359 N N . ALA A 1 186 ? -43.530 -7.327 58.099 1.00 91.81 186 ALA A N 1
ATOM 1360 C CA . ALA A 1 186 ? -43.260 -7.039 59.505 1.00 91.81 186 ALA A CA 1
ATOM 1361 C C . ALA A 1 186 ? -44.105 -5.858 60.012 1.00 91.81 186 ALA A C 1
ATOM 1363 O O . ALA A 1 186 ? -44.736 -5.966 61.062 1.00 91.81 186 ALA A O 1
ATOM 1364 N N . SER A 1 187 ? -44.198 -4.778 59.234 1.00 92.56 187 SER A N 1
ATOM 1365 C CA . SER A 1 187 ? -45.020 -3.603 59.550 1.00 92.56 187 SER A CA 1
ATOM 1366 C C . SER A 1 187 ? -46.504 -3.962 59.654 1.00 92.56 187 SER A C 1
ATOM 1368 O O . SER A 1 187 ? -47.168 -3.543 60.600 1.00 92.56 187 SER A O 1
ATOM 1370 N N . THR A 1 188 ? -47.027 -4.811 58.761 1.00 94.69 188 THR A N 1
ATOM 1371 C CA . THR A 1 188 ? -48.415 -5.296 58.855 1.00 94.69 188 THR A CA 1
ATOM 1372 C C . THR A 1 188 ? -48.668 -6.135 60.105 1.00 94.69 188 THR A C 1
ATOM 1374 O O . THR A 1 188 ? -49.712 -5.973 60.732 1.00 94.69 188 THR A O 1
ATOM 1377 N N . LYS A 1 189 ? -47.713 -6.975 60.530 1.00 90.81 189 LYS A N 1
ATOM 1378 C CA . LYS A 1 189 ? -47.829 -7.718 61.796 1.00 90.81 189 LYS A CA 1
ATOM 1379 C C . LYS A 1 189 ? -47.826 -6.777 63.000 1.00 90.81 189 LYS A C 1
ATOM 1381 O O . LYS A 1 189 ? -48.646 -6.946 63.892 1.00 90.81 189 LYS A O 1
ATOM 1386 N N . ILE A 1 190 ? -46.961 -5.761 63.006 1.00 91.12 190 ILE A N 1
ATOM 1387 C CA . ILE A 1 190 ? -46.936 -4.739 64.065 1.00 91.12 190 ILE A CA 1
ATOM 1388 C C . ILE A 1 190 ? -48.282 -4.005 64.136 1.00 91.12 190 ILE A C 1
ATOM 1390 O O . ILE A 1 190 ? -48.820 -3.834 65.226 1.00 91.12 190 ILE A O 1
ATOM 1394 N N . LEU A 1 191 ? -48.863 -3.628 62.992 1.00 91.00 191 LEU A N 1
ATOM 1395 C CA . LEU A 1 191 ? -50.187 -2.999 62.935 1.00 91.00 191 LEU A CA 1
ATOM 1396 C C . LEU A 1 191 ? -51.300 -3.925 63.439 1.00 91.00 191 LEU A C 1
ATOM 1398 O O . LEU A 1 191 ? -52.197 -3.465 64.143 1.00 91.00 191 LEU A O 1
ATOM 1402 N N . GLN A 1 192 ? -51.261 -5.216 63.106 1.00 93.38 192 GLN A N 1
ATOM 1403 C CA . GLN A 1 192 ? -52.223 -6.198 63.619 1.00 93.38 192 GLN A CA 1
ATOM 1404 C C . GLN A 1 192 ? -52.125 -6.326 65.140 1.00 93.38 192 GLN A C 1
ATOM 1406 O O . GLN A 1 192 ? -53.142 -6.218 65.825 1.00 93.38 192 GLN A O 1
ATOM 1411 N N . THR A 1 193 ? -50.912 -6.468 65.676 1.00 89.88 193 THR A N 1
ATOM 1412 C CA . THR A 1 193 ? -50.676 -6.512 67.125 1.00 89.88 193 THR A CA 1
ATOM 1413 C C . THR A 1 193 ? -51.102 -5.207 67.800 1.00 89.88 193 THR A C 1
ATOM 1415 O O . THR A 1 193 ? -51.728 -5.236 68.856 1.00 89.88 193 THR A O 1
ATOM 1418 N N . GLY A 1 194 ? -50.831 -4.053 67.183 1.00 90.44 194 GLY A N 1
ATOM 1419 C CA . GLY A 1 194 ? -51.269 -2.746 67.675 1.00 90.44 194 GLY A CA 1
ATOM 1420 C C . GLY A 1 194 ? -52.793 -2.615 67.730 1.00 90.44 194 GLY A C 1
ATOM 1421 O O . GLY A 1 194 ? -53.329 -2.187 68.748 1.00 90.44 194 GLY A O 1
ATOM 1422 N N . ASN A 1 195 ? -53.503 -3.058 66.686 1.00 89.88 195 ASN A N 1
ATOM 1423 C CA . ASN A 1 195 ? -54.970 -3.110 66.679 1.00 89.88 195 ASN A CA 1
ATOM 1424 C C . ASN A 1 195 ? -55.516 -4.060 67.752 1.00 89.88 195 ASN A C 1
ATOM 1426 O O . ASN A 1 195 ? -56.492 -3.732 68.419 1.00 89.88 195 ASN A O 1
ATOM 1430 N N . GLN A 1 196 ? -54.885 -5.218 67.957 1.00 90.44 196 GLN A N 1
ATOM 1431 C CA . GLN A 1 196 ? -55.265 -6.141 69.029 1.00 90.44 196 GLN A CA 1
ATOM 1432 C C . GLN A 1 196 ? -55.083 -5.504 70.410 1.00 90.44 196 GLN A C 1
ATOM 1434 O O . GLN A 1 196 ? -55.993 -5.574 71.235 1.00 90.44 196 GLN A O 1
ATOM 1439 N N . MET A 1 197 ? -53.952 -4.836 70.652 1.00 87.06 197 MET A N 1
ATOM 1440 C CA . MET A 1 197 ? -53.711 -4.113 71.904 1.00 87.06 197 MET A CA 1
ATOM 1441 C C . MET A 1 197 ? -54.737 -2.996 72.109 1.00 87.06 197 MET A C 1
ATOM 1443 O O . MET A 1 197 ? -55.320 -2.893 73.183 1.00 87.06 197 MET A O 1
ATOM 1447 N N . PHE A 1 198 ? -55.013 -2.207 71.069 1.00 88.44 198 PHE A N 1
ATOM 1448 C CA . PHE A 1 198 ? -56.003 -1.134 71.110 1.00 88.44 198 PHE A CA 1
ATOM 1449 C C . PHE A 1 198 ? -57.411 -1.657 71.421 1.00 88.44 198 PHE A C 1
ATOM 1451 O O . PHE A 1 198 ? -58.076 -1.141 72.317 1.00 88.44 198 PHE A O 1
ATOM 1458 N N . ASN A 1 199 ? -57.836 -2.734 70.756 1.00 88.38 199 ASN A N 1
ATOM 1459 C CA . ASN A 1 199 ? -59.118 -3.382 71.031 1.00 88.38 199 ASN A CA 1
ATOM 1460 C C . ASN A 1 199 ? -59.182 -3.957 72.452 1.00 88.38 199 ASN A C 1
ATOM 1462 O O . ASN A 1 199 ? -60.225 -3.876 73.092 1.00 88.38 199 ASN A O 1
ATOM 1466 N N . THR A 1 200 ? -58.076 -4.502 72.967 1.00 87.75 200 THR A N 1
ATOM 1467 C CA . THR A 1 200 ? -58.011 -5.017 74.346 1.00 87.75 200 THR A CA 1
ATOM 1468 C C . THR A 1 200 ? -58.151 -3.881 75.360 1.00 87.75 200 THR A C 1
ATOM 1470 O O . THR A 1 200 ? -58.893 -4.015 76.328 1.00 87.75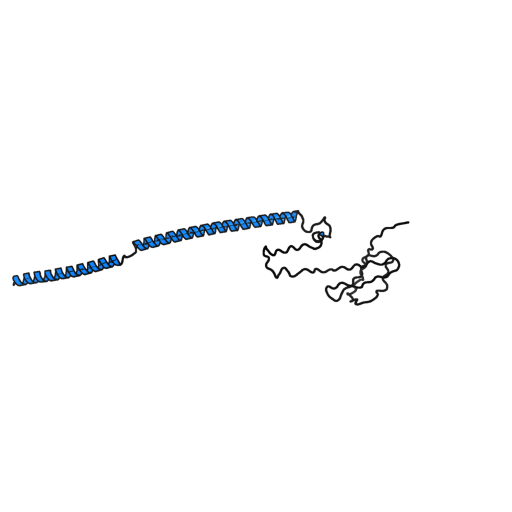 200 THR A O 1
ATOM 1473 N N . LEU A 1 201 ? -57.499 -2.739 75.119 1.00 83.88 201 LEU A N 1
ATOM 1474 C CA . LEU A 1 201 ? -57.647 -1.548 75.961 1.00 83.88 201 LEU A CA 1
ATOM 1475 C C . LEU A 1 201 ? -59.081 -1.006 75.935 1.00 83.88 201 LEU A C 1
ATOM 1477 O O . LEU A 1 201 ? -59.618 -0.676 76.988 1.00 83.88 201 LEU A O 1
ATOM 1481 N N . LEU A 1 202 ? -59.720 -0.959 74.763 1.00 83.69 202 LEU A N 1
ATOM 1482 C CA . LEU A 1 202 ? -61.133 -0.585 74.629 1.00 83.69 202 LEU A CA 1
ATOM 1483 C C . LEU A 1 202 ? -62.069 -1.548 75.369 1.00 83.69 202 LEU A C 1
ATOM 1485 O O . LEU A 1 202 ? -63.007 -1.100 76.018 1.00 83.69 202 LEU A O 1
ATOM 1489 N N . ALA A 1 203 ? -61.805 -2.853 75.302 1.00 86.00 203 ALA A N 1
ATOM 1490 C CA . ALA A 1 203 ? -62.609 -3.872 75.973 1.00 86.00 203 ALA A CA 1
ATOM 1491 C C . ALA A 1 203 ? -62.485 -3.845 77.506 1.00 86.00 203 ALA A C 1
ATOM 1493 O O . ALA A 1 203 ? -63.386 -4.325 78.179 1.00 86.00 203 ALA A O 1
ATOM 1494 N N . ILE A 1 204 ? -61.387 -3.311 78.053 1.00 83.31 204 ILE A N 1
ATOM 1495 C CA . ILE A 1 204 ? -61.209 -3.107 79.502 1.00 83.31 204 ILE A CA 1
ATOM 1496 C C . ILE A 1 204 ? -61.873 -1.794 79.969 1.00 83.31 204 ILE A C 1
ATOM 1498 O O . ILE A 1 204 ? -62.174 -1.646 81.150 1.00 83.31 204 ILE A O 1
ATOM 1502 N N . MET A 1 205 ? -62.069 -0.827 79.064 1.00 70.25 205 MET A N 1
ATOM 1503 C CA . MET A 1 205 ? -62.621 0.501 79.377 1.00 70.25 205 MET A CA 1
ATOM 1504 C C . MET A 1 205 ? -64.159 0.562 79.333 1.00 70.25 205 MET A C 1
ATOM 1506 O O . MET A 1 205 ? -64.730 1.528 79.838 1.00 70.25 205 MET A O 1
ATOM 1510 N N . ASN A 1 206 ? -64.801 -0.446 78.735 1.00 48.56 206 ASN A N 1
ATOM 1511 C CA . ASN A 1 206 ? -66.251 -0.684 78.748 1.00 48.56 206 ASN A CA 1
ATOM 1512 C C . ASN A 1 206 ? -66.615 -1.755 79.779 1.00 48.56 206 ASN A C 1
ATOM 1514 O O . ASN A 1 206 ? -67.743 -1.672 80.312 1.00 48.56 206 ASN A O 1
#

Radius of gyration: 53.85 Å; Cα contacts (8 Å, |Δi|>4): 62; chains: 1; bounding box: 115×28×155 Å